Protein AF-A0A6B2LHM4-F1 (afdb_monomer_lite)

pLDDT: mean 76.82, std 13.49, range [44.97, 95.69]

Organism: NCBI:txid1963864

Secondary structure (DSSP, 8-state):
--HHHHHHHHHHHHHHHHHHHHHHHHTS-HHHHHHHHHHHHHHHHHHHHHHHHHHHHHHTSTTHHHHHHHHHHHHHHHHHHHHHHHHHS--TTHHHHHHHHHHHHHHHHHHHHHHHHHHHHHHHHHHHHHHHHHHHHHHHHHHHHHHHHHHHHHHHHHHHHHTTTTTSHHHHHHHHHHHHHHHHHHHHHHHHHHHHHHHHHHHHHHHHHHHHHHHT--

Foldseek 3Di:
DDVLVVLVVVLVVLLVVLVVLLVVLVPDDPVVVVVSLVVSVVSLVVSVVSLVVSLVVLVPDPNNPVSVVVSVVSVVSSVVSVVSSCVVVPDPPPVVVVVVVVVVVVVVVVVVVVVVVVVVVVVVVVVVVVVVVVVVVVVVVVVVVVVVVVVVVVVVVVVVVVVVVVVVVVVVVVVVVVVVVVVVVVVVVVVVVVVVVVVVVVVCVVVVVVVVVVVVVD

Sequence (218 aa):
MTSFDSYAKTLDSQINVVRKKFDSALYMNEELKMKQKDILERELEKVRTTFANMDKFARSQPDASVLIMKLQRYRHEIDQIEKDVSRIFPLENVNQTMQQTFETKKADQRTRLLEGHERIVETGNTLNQTHAVALETERIGETTLAELENQRRMIEGGITDIDKVDDEVDSIRSTLTSMGTRLFTDRGILIGIIVVLSLAIAFVIGWRWIRPLIEKKA

Radius of gyration: 54.2 Å; chains: 1; bounding box: 121×44×143 Å

Structure (mmCIF, N/CA/C/O backbone):
data_AF-A0A6B2LHM4-F1
#
_entry.id   AF-A0A6B2LHM4-F1
#
loop_
_atom_site.group_PDB
_atom_site.id
_atom_site.type_symbol
_atom_site.label_atom_id
_atom_site.label_alt_id
_atom_site.label_comp_id
_atom_site.label_asym_id
_atom_site.label_entity_id
_atom_site.label_seq_id
_atom_site.pdbx_PDB_ins_code
_atom_site.Cartn_x
_atom_site.Cartn_y
_atom_site.Cartn_z
_atom_site.occupancy
_atom_site.B_iso_or_equiv
_atom_site.auth_seq_id
_atom_site.auth_comp_id
_atom_site.auth_asym_id
_atom_site.auth_atom_id
_atom_site.pdbx_PDB_model_num
ATOM 1 N N . MET A 1 1 ? 11.594 5.576 22.599 1.00 48.31 1 MET A N 1
ATOM 2 C CA . MET A 1 1 ? 10.406 4.812 23.038 1.00 48.31 1 MET A CA 1
ATOM 3 C C . MET A 1 1 ? 9.214 5.514 22.419 1.00 48.31 1 MET A C 1
ATOM 5 O O . MET A 1 1 ? 9.045 6.696 22.687 1.00 48.31 1 MET A O 1
ATOM 9 N N . THR A 1 2 ? 8.537 4.885 21.459 1.00 66.06 2 THR A N 1
ATOM 10 C CA . THR A 1 2 ? 7.518 5.572 20.647 1.00 66.06 2 THR A CA 1
ATOM 11 C C . THR A 1 2 ? 6.296 5.893 21.509 1.00 66.06 2 THR A C 1
ATOM 13 O O . THR A 1 2 ? 6.022 5.176 22.473 1.00 66.06 2 THR A O 1
ATOM 16 N N . SER A 1 3 ? 5.550 6.959 21.202 1.00 73.06 3 SER A N 1
ATOM 17 C CA . SER A 1 3 ? 4.329 7.305 21.952 1.00 73.06 3 SER A CA 1
ATOM 18 C C . SER A 1 3 ? 3.342 6.130 22.010 1.00 73.06 3 SER A C 1
ATOM 20 O O . SER A 1 3 ? 2.670 5.943 23.020 1.00 73.06 3 SER A O 1
ATOM 22 N N . PHE A 1 4 ? 3.335 5.273 20.981 1.00 77.00 4 PHE A N 1
ATOM 23 C CA . PHE A 1 4 ? 2.559 4.033 20.933 1.00 77.00 4 PHE A CA 1
ATOM 24 C C . PHE A 1 4 ? 2.934 3.033 22.037 1.00 77.00 4 PHE A C 1
ATOM 26 O O . PHE A 1 4 ? 2.046 2.509 22.702 1.00 77.00 4 PHE A O 1
ATOM 33 N N . ASP A 1 5 ? 4.227 2.805 22.291 1.00 79.94 5 ASP A N 1
ATOM 34 C CA . ASP A 1 5 ? 4.676 1.881 23.346 1.00 79.94 5 ASP A CA 1
ATOM 35 C C . ASP A 1 5 ? 4.272 2.371 24.743 1.00 79.94 5 ASP A C 1
ATOM 37 O O . ASP A 1 5 ? 4.011 1.571 25.642 1.00 79.94 5 ASP A O 1
ATOM 41 N N . SER A 1 6 ? 4.212 3.694 24.933 1.00 82.19 6 SER A N 1
ATOM 42 C CA . SER A 1 6 ? 3.716 4.287 26.176 1.00 82.19 6 SER A CA 1
ATOM 43 C C . SER A 1 6 ? 2.221 4.026 26.351 1.00 82.19 6 SER A C 1
ATOM 45 O O . SER A 1 6 ? 1.813 3.587 27.424 1.00 82.19 6 SER A O 1
ATOM 47 N N . TYR A 1 7 ? 1.413 4.245 25.305 1.00 82.19 7 TYR A N 1
ATOM 48 C CA . TYR A 1 7 ? -0.023 3.954 25.345 1.00 82.19 7 TYR A CA 1
ATOM 49 C C . TYR A 1 7 ? -0.300 2.465 25.564 1.00 82.19 7 TYR A C 1
ATOM 51 O O . TYR A 1 7 ? -1.140 2.133 26.395 1.00 82.19 7 TYR A O 1
ATOM 59 N N . ALA A 1 8 ? 0.449 1.578 24.903 1.00 82.75 8 ALA A N 1
ATOM 60 C CA . ALA A 1 8 ? 0.321 0.133 25.076 1.00 82.75 8 ALA A CA 1
ATOM 61 C C . ALA A 1 8 ? 0.602 -0.292 26.527 1.00 82.75 8 ALA A C 1
ATOM 63 O O . ALA A 1 8 ? -0.209 -0.986 27.131 1.00 82.75 8 ALA A O 1
ATOM 64 N N . LYS A 1 9 ? 1.688 0.210 27.136 1.00 85.56 9 LYS A N 1
ATOM 65 C CA . LYS A 1 9 ? 2.003 -0.059 28.551 1.00 85.56 9 LYS A CA 1
ATOM 66 C C . LYS A 1 9 ? 0.929 0.462 29.506 1.00 85.56 9 LYS A C 1
ATOM 68 O O . LYS A 1 9 ? 0.599 -0.208 30.484 1.00 85.56 9 LYS A O 1
ATOM 73 N N . THR A 1 10 ? 0.396 1.659 29.254 1.00 85.56 10 THR A N 1
ATOM 74 C CA . THR A 1 10 ? -0.697 2.217 30.062 1.00 85.56 10 THR A CA 1
ATOM 75 C C . THR A 1 10 ? -1.952 1.358 29.947 1.00 85.56 10 THR A C 1
ATOM 77 O O . THR A 1 10 ? -2.566 1.048 30.966 1.00 85.56 10 THR A O 1
ATOM 80 N N . LEU A 1 11 ? -2.296 0.932 28.733 1.00 86.44 11 LEU A N 1
ATOM 81 C CA . LEU A 1 11 ? -3.469 0.116 28.452 1.00 86.44 11 LEU A CA 1
ATOM 82 C C . LEU A 1 11 ? -3.353 -1.280 29.083 1.00 86.44 11 LEU A C 1
ATOM 84 O O . LEU A 1 11 ? -4.280 -1.707 29.766 1.00 86.44 11 LEU A O 1
ATOM 88 N N . ASP A 1 12 ? -2.191 -1.931 28.982 1.00 86.38 12 ASP A N 1
ATOM 89 C CA . ASP A 1 12 ? -1.902 -3.196 29.673 1.00 86.38 12 ASP A CA 1
ATOM 90 C C . ASP A 1 12 ? -2.057 -3.060 31.196 1.00 86.38 12 ASP A C 1
ATOM 92 O O . ASP A 1 12 ? -2.649 -3.912 31.863 1.00 86.38 12 ASP A O 1
ATOM 96 N N . SER A 1 13 ? -1.532 -1.977 31.775 1.00 87.69 13 SER A N 1
ATOM 97 C CA . SER A 1 13 ? -1.647 -1.713 33.212 1.00 87.69 13 SER A CA 1
ATOM 98 C C . SER A 1 13 ? -3.109 -1.534 33.637 1.00 87.69 13 SER A C 1
ATOM 100 O O . SER A 1 13 ? -3.557 -2.163 34.598 1.00 87.69 13 SER A O 1
ATOM 102 N N . GLN A 1 14 ? -3.880 -0.738 32.892 1.00 86.19 14 GLN A N 1
ATOM 103 C CA . GLN A 1 14 ? -5.297 -0.501 33.173 1.00 86.19 14 GLN A CA 1
ATOM 104 C C . GLN A 1 14 ? -6.135 -1.779 33.024 1.00 86.19 14 GLN A C 1
ATOM 106 O O . GLN A 1 14 ? -6.929 -2.082 33.914 1.00 86.19 14 GLN A O 1
ATOM 111 N N . ILE A 1 15 ? -5.913 -2.575 31.972 1.00 86.25 15 ILE A N 1
ATOM 112 C CA . ILE A 1 15 ? -6.580 -3.874 31.774 1.00 86.25 15 ILE A CA 1
ATOM 113 C C . ILE A 1 15 ? -6.317 -4.804 32.963 1.00 86.25 15 ILE A C 1
ATOM 115 O O . ILE A 1 15 ? -7.244 -5.420 33.492 1.00 86.25 15 ILE A O 1
ATOM 119 N N . ASN A 1 16 ? -5.074 -4.870 33.443 1.00 87.31 16 ASN A N 1
ATOM 120 C CA . ASN A 1 16 ? -4.726 -5.686 34.605 1.00 87.31 16 ASN A CA 1
ATOM 121 C C . ASN A 1 16 ? -5.407 -5.201 35.894 1.00 87.31 16 ASN A C 1
ATOM 123 O O . ASN A 1 16 ? -5.814 -6.018 36.722 1.00 87.31 16 ASN A O 1
ATOM 127 N N . VAL A 1 17 ? -5.547 -3.885 36.078 1.00 86.56 17 VAL A N 1
ATOM 128 C CA . VAL A 1 17 ? -6.278 -3.307 37.216 1.00 86.56 17 VAL A CA 1
ATOM 129 C C . VAL A 1 17 ? -7.763 -3.659 37.145 1.00 86.56 17 VAL A C 1
ATOM 131 O O . VAL A 1 17 ? -8.324 -4.081 38.159 1.00 86.56 17 VAL A O 1
ATOM 134 N N . VAL A 1 18 ? -8.384 -3.539 35.967 1.00 84.62 18 VAL A N 1
ATOM 135 C CA . VAL A 1 18 ? -9.784 -3.930 35.746 1.00 84.62 18 VAL A CA 1
ATOM 136 C C . VAL A 1 18 ? -9.971 -5.413 36.048 1.00 84.62 18 VAL A C 1
ATOM 138 O O . VAL A 1 18 ? -10.849 -5.749 36.836 1.00 84.62 18 VAL A O 1
ATOM 141 N N . ARG A 1 19 ? -9.101 -6.289 35.527 1.00 84.00 19 ARG A N 1
ATOM 142 C CA . ARG A 1 19 ? -9.171 -7.739 35.767 1.00 84.00 19 ARG A CA 1
ATOM 143 C C . ARG A 1 19 ? -9.068 -8.079 37.257 1.00 84.00 19 ARG A C 1
ATOM 145 O O . ARG A 1 19 ? -9.943 -8.751 37.783 1.00 84.00 19 ARG A O 1
ATOM 152 N N . LYS A 1 20 ? -8.090 -7.521 37.980 1.00 85.00 20 LYS A N 1
ATOM 153 C CA . LYS A 1 20 ? -7.954 -7.741 39.436 1.00 85.00 20 LYS A CA 1
ATOM 154 C C . LYS A 1 20 ? -9.171 -7.260 40.230 1.00 85.00 20 LYS A C 1
ATOM 156 O O . LYS A 1 20 ? -9.597 -7.923 41.177 1.00 85.00 20 LYS A O 1
ATOM 161 N N . LYS A 1 21 ? -9.716 -6.090 39.881 1.00 82.19 21 LYS A N 1
ATOM 162 C CA . LYS A 1 21 ? -10.911 -5.531 40.534 1.00 82.19 21 LYS A CA 1
ATOM 163 C C . LYS A 1 21 ? -12.156 -6.355 40.219 1.00 82.19 21 LYS A C 1
ATOM 165 O O . LYS A 1 21 ? -12.979 -6.545 41.106 1.00 82.19 21 LYS A O 1
ATOM 170 N N . PHE A 1 22 ? -12.262 -6.864 38.998 1.00 81.31 22 PHE A N 1
ATOM 171 C CA . PHE A 1 22 ? -13.326 -7.758 38.564 1.00 81.31 22 PHE A CA 1
ATOM 172 C C . PHE A 1 22 ? -13.272 -9.093 39.314 1.00 81.31 22 PHE A C 1
ATOM 174 O O . PHE A 1 22 ? -14.267 -9.481 39.923 1.00 81.31 22 PHE A O 1
ATOM 181 N N . ASP A 1 23 ? -12.094 -9.719 39.392 1.00 81.62 23 ASP A N 1
ATOM 182 C CA . ASP A 1 23 ? -11.882 -10.959 40.148 1.00 81.62 23 ASP A CA 1
ATOM 183 C C . ASP A 1 23 ? -12.232 -10.778 41.628 1.00 81.62 23 ASP A C 1
ATOM 185 O O . ASP A 1 23 ? -12.874 -11.629 42.236 1.00 81.62 23 ASP A O 1
ATOM 189 N N . SER A 1 24 ? -11.868 -9.632 42.209 1.00 78.75 24 SER A N 1
ATOM 190 C CA . SER A 1 24 ? -12.213 -9.302 43.597 1.00 78.75 24 SER A CA 1
ATOM 191 C C . SER A 1 24 ? -13.723 -9.127 43.788 1.00 78.75 24 SER A C 1
ATOM 193 O O . SER A 1 24 ? -14.257 -9.496 44.831 1.00 78.75 24 SER A O 1
ATOM 195 N N . ALA A 1 25 ? -14.426 -8.591 42.786 1.00 75.12 25 ALA A N 1
ATOM 196 C CA . ALA A 1 25 ? -15.861 -8.334 42.846 1.00 75.12 25 ALA A CA 1
ATOM 197 C C . ALA A 1 25 ? -16.716 -9.613 42.795 1.00 75.12 25 ALA A C 1
ATOM 199 O O . ALA A 1 25 ? -17.836 -9.623 43.313 1.00 75.12 25 ALA A O 1
ATOM 200 N N . LEU A 1 26 ? -16.182 -10.705 42.231 1.00 73.62 26 LEU A N 1
ATOM 201 C CA . LEU A 1 26 ? -16.840 -12.018 42.201 1.00 73.62 26 LEU A CA 1
ATOM 202 C C . LEU A 1 26 ? -17.146 -12.556 43.608 1.00 73.62 26 LEU A C 1
ATOM 204 O O . LEU A 1 26 ? -18.181 -13.195 43.805 1.00 73.62 26 LEU A O 1
ATOM 208 N N . TYR A 1 27 ? -16.292 -12.248 44.589 1.00 73.44 27 TYR A N 1
ATOM 209 C CA . TYR A 1 27 ? -16.368 -12.772 45.959 1.00 73.44 27 TYR A CA 1
ATOM 210 C C . TYR A 1 27 ? -17.015 -11.804 46.968 1.00 73.44 27 TYR A C 1
ATOM 212 O O . TYR A 1 27 ? -17.022 -12.080 48.166 1.00 73.44 27 TYR A O 1
ATOM 220 N N . MET A 1 28 ? -17.548 -10.661 46.517 1.00 74.62 28 MET A N 1
ATOM 221 C CA . MET A 1 28 ? -18.116 -9.625 47.394 1.00 74.62 28 MET A CA 1
ATOM 222 C C . MET A 1 28 ? -19.622 -9.801 47.673 1.00 74.62 28 MET A C 1
ATOM 224 O O . MET A 1 28 ? -20.367 -10.359 46.864 1.00 74.62 28 MET A O 1
ATOM 228 N N . ASN A 1 29 ? -20.078 -9.254 48.808 1.00 73.25 29 ASN A N 1
ATOM 229 C CA . ASN A 1 29 ? -21.500 -9.123 49.160 1.00 73.25 29 ASN A CA 1
ATOM 230 C C . ASN A 1 29 ? -22.233 -8.151 48.214 1.00 73.25 29 ASN A C 1
ATOM 232 O O . ASN A 1 29 ? -21.612 -7.282 47.607 1.00 73.25 29 ASN A O 1
ATOM 236 N N . GLU A 1 30 ? -23.559 -8.262 48.123 1.00 70.25 30 GLU A N 1
ATOM 237 C CA . GLU A 1 30 ? -24.409 -7.552 47.148 1.00 70.25 30 GLU A CA 1
ATOM 238 C C . GLU A 1 30 ? -24.287 -6.013 47.208 1.00 70.25 30 GLU A C 1
ATOM 240 O O . GLU A 1 30 ? -24.179 -5.351 46.177 1.00 70.25 30 GLU A O 1
ATOM 245 N N . GLU A 1 31 ? -24.158 -5.434 48.405 1.00 72.81 31 GLU A N 1
ATOM 246 C CA . GLU A 1 31 ? -23.951 -3.987 48.578 1.00 72.81 31 GLU A CA 1
ATOM 247 C C . GLU A 1 31 ? -22.553 -3.521 48.115 1.00 72.81 31 GLU A C 1
ATOM 249 O O . GLU A 1 31 ? -22.389 -2.458 47.510 1.00 72.81 31 GLU A O 1
ATOM 254 N N . LEU A 1 32 ? -21.523 -4.335 48.367 1.00 73.69 32 LEU A N 1
ATOM 255 C CA . LEU A 1 32 ? -20.152 -4.056 47.930 1.00 73.69 32 LEU A CA 1
ATOM 256 C C . LEU A 1 32 ? -19.998 -4.267 46.421 1.00 73.69 32 LEU A C 1
ATOM 258 O O . LEU A 1 32 ? -19.263 -3.522 45.778 1.00 73.69 32 LEU A O 1
ATOM 262 N N . LYS A 1 33 ? -20.745 -5.216 45.845 1.00 72.56 33 LYS A N 1
ATOM 263 C CA . LYS A 1 33 ? -20.826 -5.452 44.399 1.00 72.56 33 LYS A CA 1
ATOM 264 C C . LYS A 1 33 ? -21.312 -4.218 43.646 1.00 72.56 33 LYS A C 1
ATOM 266 O O . LYS A 1 33 ? -20.701 -3.865 42.645 1.00 72.56 33 LYS A O 1
ATOM 271 N N . MET A 1 34 ? -22.329 -3.516 44.146 1.00 70.44 34 MET A N 1
ATOM 272 C CA . MET A 1 34 ? -22.829 -2.290 43.506 1.00 70.44 34 MET A CA 1
ATOM 273 C C . MET A 1 34 ? -21.800 -1.152 43.536 1.00 70.44 34 MET A C 1
ATOM 275 O O . MET A 1 34 ? -21.540 -0.530 42.512 1.00 70.44 34 MET A O 1
ATOM 279 N N . LYS A 1 35 ? -21.119 -0.932 44.668 1.00 78.12 35 LYS A N 1
ATOM 280 C CA . LYS A 1 35 ? -20.016 0.050 44.743 1.00 78.12 35 LYS A CA 1
ATOM 281 C C . LYS A 1 35 ? -18.843 -0.341 43.835 1.00 78.12 35 LYS A C 1
ATOM 283 O O . LYS A 1 35 ? -18.191 0.516 43.243 1.00 78.12 35 LYS A O 1
ATOM 288 N N . GLN A 1 36 ? -18.570 -1.638 43.717 1.00 79.50 36 GLN A N 1
ATOM 289 C CA . GLN A 1 36 ? -17.489 -2.159 42.887 1.00 79.50 36 GLN A CA 1
ATOM 290 C C . GLN A 1 36 ? -17.813 -2.093 41.388 1.00 79.50 36 GLN A C 1
ATOM 292 O O . GLN A 1 36 ? -16.892 -1.892 40.594 1.00 79.50 36 GLN A O 1
ATOM 297 N N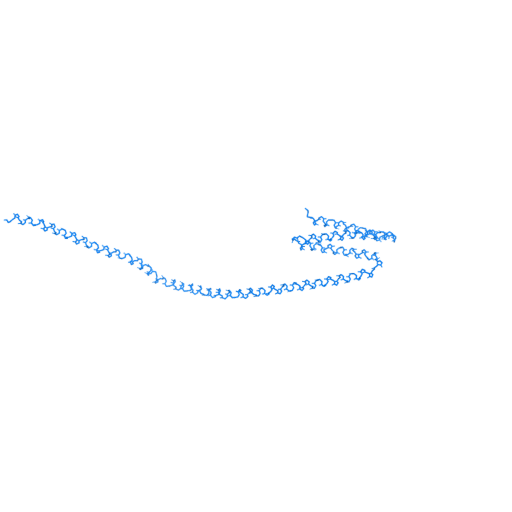 . LYS A 1 37 ? -19.095 -2.188 41.017 1.00 78.81 37 LYS A N 1
ATOM 298 C CA . LYS A 1 37 ? -19.606 -1.958 39.661 1.00 78.81 37 LYS A CA 1
ATOM 299 C C . LYS A 1 37 ? -19.279 -0.547 39.180 1.00 78.81 37 LYS A C 1
ATOM 301 O O . LYS A 1 37 ? -18.598 -0.414 38.171 1.00 78.81 37 LYS A O 1
ATOM 306 N N . ASP A 1 38 ? -19.641 0.483 39.946 1.00 80.38 38 ASP A N 1
ATOM 307 C CA . ASP A 1 38 ? -19.360 1.884 39.586 1.00 80.38 38 ASP A CA 1
ATOM 308 C C . ASP A 1 38 ? -17.858 2.140 39.390 1.00 80.38 38 ASP A C 1
ATOM 310 O O . ASP A 1 38 ? -17.431 2.897 38.515 1.00 80.38 38 ASP A O 1
ATOM 314 N N . ILE A 1 39 ? -17.023 1.497 40.210 1.00 84.00 39 ILE A N 1
ATOM 315 C CA . ILE A 1 39 ? -15.564 1.582 40.089 1.00 84.00 39 ILE A CA 1
ATOM 316 C C . ILE A 1 39 ? -15.086 0.876 38.814 1.00 84.00 39 ILE A C 1
ATOM 318 O O . ILE A 1 39 ? -14.222 1.408 38.120 1.00 84.00 39 ILE A O 1
ATOM 322 N N . LEU A 1 40 ? -15.620 -0.308 38.508 1.00 83.12 40 LEU A N 1
ATOM 323 C CA . LEU A 1 40 ? -15.278 -1.070 37.305 1.00 83.12 40 LEU A CA 1
ATOM 324 C C . LEU A 1 40 ? -15.685 -0.328 36.031 1.00 83.12 40 LEU A C 1
ATOM 326 O O . LEU A 1 40 ? -14.878 -0.246 35.111 1.00 83.12 40 LEU A O 1
ATOM 330 N N . GLU A 1 41 ? -16.870 0.278 35.999 1.00 82.38 41 GLU A N 1
ATOM 331 C CA . GLU A 1 41 ? -17.340 1.087 34.869 1.00 82.38 41 GLU A CA 1
ATOM 332 C C . GLU A 1 41 ? -16.435 2.304 34.629 1.00 82.38 41 GLU A C 1
ATOM 334 O O . GLU A 1 41 ? -16.035 2.573 33.496 1.00 82.38 41 GLU A O 1
ATOM 339 N N . ARG A 1 42 ? -16.015 3.000 35.695 1.00 84.19 42 ARG A N 1
ATOM 340 C CA . ARG A 1 42 ? -15.063 4.119 35.577 1.00 84.19 42 ARG A CA 1
ATOM 341 C C . ARG A 1 42 ? -13.693 3.684 35.063 1.00 84.19 42 ARG A C 1
ATOM 343 O O . ARG A 1 42 ? -13.065 4.426 34.312 1.00 84.19 42 ARG A O 1
ATOM 350 N N . GLU A 1 43 ? -13.193 2.527 35.490 1.00 81.50 43 GLU A N 1
ATOM 351 C CA . GLU A 1 43 ? -11.912 2.005 35.001 1.00 81.50 43 GLU A CA 1
ATOM 352 C C . GLU A 1 43 ? -12.017 1.500 33.552 1.00 81.50 43 GLU A C 1
ATOM 354 O O . GLU A 1 43 ? -11.099 1.735 32.767 1.00 81.50 43 GLU A O 1
ATOM 359 N N . LEU A 1 44 ? -13.147 0.904 33.156 1.00 84.44 44 LEU A N 1
ATOM 360 C CA . LEU A 1 44 ? -13.423 0.540 31.763 1.00 84.44 44 LEU A CA 1
ATOM 361 C C . LEU A 1 44 ? -13.459 1.769 30.848 1.00 84.44 44 LEU A C 1
ATOM 363 O O . LEU A 1 44 ? -12.860 1.747 29.774 1.00 84.44 44 LEU A O 1
ATOM 367 N N . GLU A 1 45 ? -14.054 2.878 31.290 1.00 86.25 45 GLU A N 1
ATOM 368 C CA . GLU A 1 45 ? -14.057 4.121 30.509 1.00 86.25 45 GLU A CA 1
ATOM 369 C C . GLU A 1 45 ? -12.638 4.698 30.329 1.00 86.25 45 GLU A C 1
ATOM 371 O O . GLU A 1 45 ? -12.275 5.186 29.254 1.00 86.25 45 GLU A O 1
ATOM 376 N N . LYS A 1 46 ? -11.765 4.576 31.339 1.00 86.56 46 LYS A N 1
ATOM 377 C CA . LYS A 1 46 ? -10.340 4.948 31.207 1.00 86.56 46 LYS A CA 1
ATOM 378 C C . LYS A 1 46 ? -9.603 4.071 30.191 1.00 86.56 46 LYS A C 1
ATOM 380 O O . LYS A 1 46 ? -8.801 4.586 29.408 1.00 86.56 46 LYS A O 1
ATOM 385 N N . VAL A 1 47 ? -9.883 2.767 30.179 1.00 86.69 47 VAL A N 1
ATOM 386 C CA . VAL A 1 47 ? -9.334 1.839 29.177 1.00 86.69 47 VAL A CA 1
ATOM 387 C C . VAL A 1 47 ? -9.815 2.233 27.779 1.00 86.69 47 VAL A C 1
ATOM 389 O O . VAL A 1 47 ? -9.009 2.345 26.856 1.00 86.69 47 VAL A O 1
ATOM 392 N N . ARG A 1 48 ? -11.111 2.525 27.629 1.00 84.69 48 ARG A N 1
ATOM 393 C CA . ARG A 1 48 ? -11.744 2.902 26.360 1.00 84.69 48 ARG A CA 1
ATOM 394 C C . ARG A 1 48 ? -11.189 4.201 25.786 1.00 84.69 48 ARG A C 1
ATOM 396 O O . ARG A 1 48 ? -10.841 4.259 24.607 1.00 84.69 48 ARG A O 1
ATOM 403 N N . THR A 1 49 ? -11.056 5.228 26.618 1.00 86.62 49 THR A N 1
ATOM 404 C CA . THR A 1 49 ? -10.470 6.518 26.220 1.00 86.62 49 THR A CA 1
ATOM 405 C C . THR A 1 49 ? -9.001 6.371 25.820 1.00 86.62 49 THR A C 1
ATOM 407 O O . THR A 1 49 ? -8.578 6.922 24.802 1.00 86.62 49 THR A O 1
ATOM 410 N N . THR A 1 50 ? -8.223 5.572 26.555 1.00 86.81 50 THR A N 1
ATOM 411 C CA . THR A 1 50 ? -6.820 5.280 26.216 1.00 86.81 50 THR A CA 1
ATOM 412 C C . THR A 1 50 ? -6.713 4.503 24.900 1.00 86.81 50 THR A C 1
ATOM 414 O O . THR A 1 50 ? -5.902 4.861 24.045 1.00 86.81 50 THR A O 1
ATOM 417 N N . PHE A 1 51 ? -7.573 3.503 24.687 1.00 87.44 51 PHE A N 1
ATOM 418 C CA . PHE A 1 51 ? -7.650 2.747 23.436 1.00 87.44 51 PHE A CA 1
ATOM 419 C C . PHE A 1 51 ? -8.004 3.645 22.245 1.00 87.44 51 PHE A C 1
ATOM 421 O O . PHE A 1 51 ? -7.340 3.582 21.214 1.00 87.44 51 PHE A O 1
ATOM 428 N N . ALA A 1 52 ? -8.996 4.528 22.391 1.00 86.56 52 ALA A N 1
ATOM 429 C CA . ALA A 1 52 ? -9.397 5.463 21.340 1.00 86.56 52 ALA A CA 1
ATOM 430 C C . ALA A 1 52 ? -8.259 6.424 20.952 1.00 86.56 52 ALA A C 1
ATOM 432 O O . ALA A 1 52 ? -8.021 6.671 19.768 1.00 86.56 52 ALA A O 1
ATOM 433 N N . ASN A 1 53 ? -7.510 6.922 21.940 1.00 85.94 53 ASN A N 1
ATOM 434 C CA . ASN A 1 53 ? -6.322 7.740 21.694 1.00 85.94 53 ASN A CA 1
ATOM 435 C C . ASN A 1 53 ? -5.222 6.947 20.968 1.00 85.94 53 ASN A C 1
ATOM 437 O O . ASN A 1 53 ? -4.573 7.481 20.066 1.00 85.94 53 ASN A O 1
ATOM 441 N N . MET A 1 54 ? -5.046 5.669 21.314 1.00 83.62 54 MET A N 1
ATOM 442 C CA . MET A 1 54 ? -4.079 4.779 20.668 1.00 83.62 54 MET A CA 1
ATOM 443 C C . MET A 1 54 ? -4.475 4.428 19.224 1.00 83.62 54 MET A C 1
ATOM 445 O O . MET A 1 54 ? -3.606 4.420 18.354 1.00 83.62 54 MET A O 1
ATOM 449 N N . ASP A 1 55 ? -5.765 4.214 18.940 1.00 83.69 55 ASP A N 1
ATOM 450 C CA . ASP A 1 55 ? -6.288 3.994 17.579 1.00 83.69 55 ASP A CA 1
ATOM 451 C C . ASP A 1 55 ? -6.084 5.229 16.694 1.00 83.69 55 ASP A C 1
ATOM 453 O O . ASP A 1 55 ? -5.569 5.128 15.578 1.00 83.69 55 ASP A O 1
ATOM 457 N N . LYS A 1 56 ? -6.376 6.421 17.231 1.00 85.88 56 LYS A N 1
ATOM 458 C CA . LYS A 1 56 ? -6.131 7.691 16.535 1.00 85.88 56 LYS A CA 1
ATOM 459 C C . LYS A 1 56 ? -4.647 7.899 16.227 1.00 85.88 56 LYS A C 1
ATOM 461 O O . LYS A 1 56 ? -4.317 8.361 15.136 1.00 85.88 56 LYS A O 1
ATOM 466 N N . PHE A 1 57 ? -3.759 7.555 17.163 1.00 83.00 57 PHE A N 1
ATOM 467 C CA . PHE A 1 57 ? -2.315 7.621 16.941 1.00 83.00 57 PHE A CA 1
ATOM 468 C C . PHE A 1 57 ? -1.856 6.601 15.891 1.00 83.00 57 PHE A C 1
ATOM 470 O O . PHE A 1 57 ? -1.101 6.953 14.996 1.00 83.00 57 PHE A O 1
ATOM 477 N N . ALA A 1 58 ? -2.326 5.354 15.946 1.00 83.69 58 ALA A N 1
ATOM 478 C CA . ALA A 1 58 ? -1.926 4.324 14.987 1.00 83.69 58 ALA A CA 1
ATOM 479 C C . ALA A 1 58 ? -2.307 4.677 13.543 1.00 83.69 58 ALA A C 1
ATOM 481 O O . ALA A 1 58 ? -1.521 4.442 12.630 1.00 83.69 58 ALA A O 1
ATOM 482 N N . ARG A 1 59 ? -3.480 5.288 13.337 1.00 82.12 59 ARG A N 1
ATOM 483 C CA . ARG A 1 59 ? -3.938 5.746 12.016 1.00 82.12 59 ARG A CA 1
ATOM 484 C C . ARG A 1 59 ? -3.145 6.929 11.461 1.00 82.12 59 ARG A C 1
ATOM 486 O O . ARG A 1 59 ? -3.179 7.144 10.256 1.00 82.12 59 ARG A O 1
ATOM 493 N N . SER A 1 60 ? -2.462 7.700 12.310 1.00 81.94 60 SER A N 1
ATOM 494 C CA . SER A 1 60 ? -1.642 8.839 11.878 1.00 81.94 60 SER A CA 1
ATOM 495 C C . SER A 1 60 ? -0.190 8.469 11.571 1.00 81.94 60 SER A C 1
ATOM 497 O O . SER A 1 60 ? 0.575 9.332 11.142 1.00 81.94 60 SER A O 1
ATOM 499 N N . GLN A 1 61 ? 0.208 7.213 11.798 1.00 82.50 61 GLN A N 1
ATOM 500 C CA . GLN A 1 61 ? 1.553 6.730 11.499 1.00 82.50 61 GLN A CA 1
ATOM 501 C C . GLN A 1 61 ? 1.629 6.103 10.096 1.00 82.50 61 GLN A C 1
ATOM 503 O O . GLN A 1 61 ? 0.667 5.471 9.660 1.00 82.50 61 GLN A O 1
ATOM 508 N N . PRO A 1 62 ? 2.782 6.201 9.409 1.00 71.88 62 PRO A N 1
ATOM 509 C CA . PRO A 1 62 ? 2.996 5.545 8.116 1.00 71.88 62 PRO A CA 1
ATOM 510 C C . PRO A 1 62 ? 2.906 4.007 8.201 1.00 71.88 62 PRO A C 1
ATOM 512 O O . PRO A 1 62 ? 2.413 3.375 7.273 1.00 71.88 62 PRO A O 1
ATOM 515 N N . ASP A 1 63 ? 3.263 3.407 9.345 1.00 77.06 63 ASP A N 1
ATOM 516 C CA . ASP A 1 63 ? 3.153 1.960 9.614 1.00 77.06 63 ASP A CA 1
ATOM 517 C C . ASP A 1 63 ? 1.788 1.547 10.209 1.00 77.06 63 ASP A C 1
ATOM 519 O O . ASP A 1 63 ? 1.693 0.657 11.066 1.00 77.06 63 ASP A O 1
ATOM 523 N N . ALA A 1 64 ? 0.703 2.201 9.779 1.00 76.75 64 ALA A N 1
ATOM 524 C CA . ALA A 1 64 ? -0.634 2.011 10.342 1.00 76.75 64 ALA A CA 1
ATOM 525 C C . ALA A 1 64 ? -1.080 0.539 10.347 1.00 76.75 64 ALA A C 1
ATOM 527 O O . ALA A 1 64 ? -1.629 0.070 11.340 1.00 76.75 64 ALA A O 1
ATOM 528 N N . SER A 1 65 ? -0.800 -0.227 9.289 1.00 78.19 65 SER A N 1
ATOM 529 C CA . SER A 1 65 ? -1.254 -1.620 9.155 1.00 78.19 65 SER A CA 1
ATOM 530 C C . SER A 1 65 ? -0.756 -2.537 10.281 1.00 78.19 65 SER A C 1
ATOM 532 O O . SER A 1 65 ? -1.525 -3.332 10.825 1.00 78.19 65 SER A O 1
ATOM 534 N N . VAL A 1 66 ? 0.512 -2.404 10.687 1.00 80.75 66 VAL A N 1
ATOM 535 C CA . VAL A 1 66 ? 1.105 -3.234 11.753 1.00 80.75 66 VAL A CA 1
ATOM 536 C C . VAL A 1 66 ? 0.556 -2.832 13.124 1.00 80.75 66 VAL A C 1
ATOM 538 O O . VAL A 1 66 ? 0.276 -3.689 13.967 1.00 80.75 66 VAL A O 1
ATOM 541 N N . LEU A 1 67 ? 0.364 -1.530 13.352 1.00 80.31 67 LEU A N 1
ATOM 542 C CA . LEU A 1 67 ? -0.188 -1.001 14.601 1.00 80.31 67 LEU A CA 1
ATOM 543 C C . LEU A 1 67 ? -1.680 -1.328 14.752 1.00 80.31 67 LEU A C 1
ATOM 545 O O . LEU A 1 67 ? -2.114 -1.719 15.835 1.00 80.31 67 LEU A O 1
ATOM 549 N N . ILE A 1 68 ? -2.449 -1.258 13.663 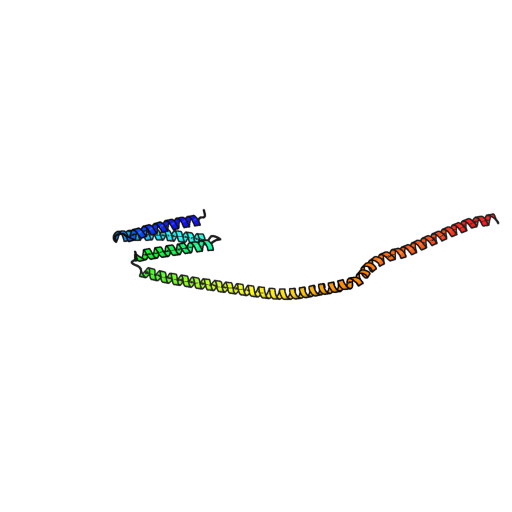1.00 82.81 68 ILE A N 1
ATOM 550 C CA . ILE A 1 68 ? -3.868 -1.633 13.613 1.00 82.81 68 ILE A CA 1
ATOM 551 C C . ILE A 1 68 ? -4.045 -3.123 13.926 1.00 82.81 68 ILE A C 1
ATOM 553 O O . ILE A 1 68 ? -4.939 -3.485 14.690 1.00 82.81 68 ILE A O 1
ATOM 557 N N . MET A 1 69 ? -3.171 -3.998 13.419 1.00 81.62 69 MET A N 1
ATOM 558 C CA . MET A 1 69 ? -3.221 -5.427 13.752 1.00 81.62 69 MET A CA 1
ATOM 559 C C . MET A 1 69 ? -3.003 -5.676 15.255 1.00 81.62 69 MET A C 1
ATOM 561 O O . MET A 1 69 ? -3.711 -6.478 15.864 1.00 81.62 69 MET A O 1
ATOM 565 N N . LYS A 1 70 ? -2.078 -4.946 15.895 1.00 80.69 70 LYS A N 1
ATOM 566 C CA . LYS A 1 70 ? -1.896 -5.005 17.358 1.00 80.69 70 LYS A CA 1
ATOM 567 C C . LYS A 1 70 ? -3.118 -4.464 18.110 1.00 80.69 70 LYS A C 1
ATOM 569 O O . LYS A 1 70 ? -3.533 -5.058 19.104 1.00 80.69 70 LYS A O 1
ATOM 574 N N . LEU A 1 71 ? -3.730 -3.386 17.620 1.00 84.69 71 LEU A N 1
ATOM 575 C CA . LEU A 1 71 ? -4.955 -2.810 18.185 1.00 84.69 71 LEU A CA 1
ATOM 576 C C . LEU A 1 71 ? -6.152 -3.762 18.119 1.00 84.69 71 LEU A C 1
ATOM 578 O O . LEU A 1 71 ? -6.967 -3.763 19.038 1.00 84.69 71 LEU A O 1
ATOM 582 N N . GLN A 1 72 ? -6.251 -4.610 17.092 1.00 83.69 72 GLN A N 1
ATOM 583 C CA . GLN A 1 72 ? -7.320 -5.611 17.014 1.00 83.69 72 GLN A CA 1
ATOM 584 C C . GLN A 1 72 ? -7.278 -6.609 18.176 1.00 83.69 72 GLN A C 1
ATOM 586 O O . GLN A 1 72 ? -8.331 -6.969 18.705 1.00 83.69 72 GLN A O 1
ATOM 591 N N . ARG A 1 73 ? -6.081 -7.016 18.618 1.00 85.81 73 ARG A N 1
ATOM 592 C CA . ARG A 1 73 ? -5.927 -7.890 19.790 1.00 85.81 73 ARG A CA 1
ATOM 593 C C . ARG A 1 73 ? -6.441 -7.210 21.058 1.00 85.81 73 ARG A C 1
ATOM 595 O O . ARG A 1 73 ? -7.232 -7.805 21.784 1.00 85.81 73 ARG A O 1
ATOM 602 N N . TYR A 1 74 ? -6.039 -5.959 21.282 1.00 83.81 74 TYR A N 1
ATOM 603 C CA . TYR A 1 74 ? -6.491 -5.170 22.428 1.00 83.81 74 TYR A CA 1
ATOM 604 C C . TYR A 1 74 ? -7.997 -4.925 22.412 1.00 83.81 74 TYR A C 1
ATOM 606 O O . TYR A 1 74 ? -8.653 -5.081 23.436 1.00 83.81 74 TYR A O 1
ATOM 614 N N . ARG A 1 75 ? -8.564 -4.624 21.241 1.00 85.94 75 ARG A N 1
ATOM 615 C CA . ARG A 1 75 ? -10.010 -4.480 21.062 1.00 85.94 75 ARG A CA 1
ATOM 616 C C . ARG A 1 75 ? -10.757 -5.741 21.480 1.00 85.94 75 ARG A C 1
ATOM 618 O O . ARG A 1 75 ? -11.740 -5.652 22.202 1.00 85.94 75 ARG A O 1
ATOM 625 N N . HIS A 1 76 ? -10.279 -6.908 21.047 1.00 86.88 76 HIS A N 1
ATOM 626 C CA . HIS A 1 76 ? -10.896 -8.172 21.429 1.00 86.88 76 HIS A CA 1
ATOM 627 C C . HIS A 1 76 ? -10.826 -8.406 22.942 1.00 86.88 76 HIS A C 1
ATOM 629 O O . HIS A 1 76 ? -11.811 -8.826 23.536 1.00 86.88 76 HIS A O 1
ATOM 635 N N . GLU A 1 77 ? -9.687 -8.119 23.575 1.00 84.12 77 GLU A N 1
ATOM 636 C CA . GLU A 1 77 ? -9.529 -8.286 25.022 1.00 84.12 77 GLU A CA 1
ATOM 637 C C . GLU A 1 77 ? -10.449 -7.351 25.824 1.00 84.12 77 GLU A C 1
ATOM 639 O O . GLU A 1 77 ? -11.089 -7.800 26.774 1.00 84.12 77 GLU A O 1
ATOM 644 N N . ILE A 1 78 ? -10.585 -6.089 25.404 1.00 85.44 78 ILE A N 1
ATOM 645 C CA . ILE A 1 78 ? -11.507 -5.119 26.016 1.00 85.44 78 ILE A CA 1
ATOM 646 C C . ILE A 1 78 ? -12.963 -5.585 25.864 1.00 85.44 78 ILE A C 1
ATOM 648 O O . ILE A 1 78 ? -13.682 -5.638 26.859 1.00 85.44 78 ILE A O 1
ATOM 652 N N . ASP A 1 79 ? -13.376 -6.010 24.663 1.00 85.62 79 ASP A N 1
ATOM 653 C CA . ASP A 1 79 ? -14.737 -6.507 24.399 1.00 85.62 79 ASP A CA 1
ATOM 654 C C . ASP A 1 79 ? -15.094 -7.736 25.260 1.00 85.62 79 ASP A C 1
ATOM 656 O O . ASP A 1 79 ? -16.250 -7.915 25.650 1.00 85.62 79 ASP A O 1
ATOM 660 N N . GLN A 1 80 ? -14.128 -8.621 25.532 1.00 85.50 80 GLN A N 1
ATOM 661 C CA . GLN A 1 80 ? -14.352 -9.787 26.395 1.00 85.50 80 GLN A CA 1
ATOM 662 C C . GLN A 1 80 ? -14.538 -9.366 27.854 1.00 85.50 80 GLN A C 1
ATOM 664 O O . GLN A 1 80 ? -15.492 -9.799 28.496 1.00 85.50 80 GLN A O 1
ATOM 669 N N . ILE A 1 81 ? -13.686 -8.467 28.354 1.00 82.56 81 ILE A N 1
ATOM 670 C CA . ILE A 1 81 ? -13.784 -7.956 29.727 1.00 82.56 81 ILE A CA 1
ATOM 671 C C . ILE A 1 81 ? -15.099 -7.193 29.928 1.00 82.56 81 ILE A C 1
ATOM 673 O O . ILE A 1 81 ? -15.767 -7.398 30.937 1.00 82.56 81 ILE A O 1
ATOM 677 N N . GLU A 1 82 ? -15.520 -6.365 28.968 1.00 83.19 82 GLU A N 1
ATOM 678 C CA . GLU A 1 82 ? -16.813 -5.668 29.026 1.00 83.19 82 GLU A CA 1
ATOM 679 C C . GLU A 1 82 ? -17.992 -6.651 29.097 1.00 83.19 82 GLU A C 1
ATOM 681 O O . GLU A 1 82 ? -18.913 -6.464 29.896 1.00 83.19 82 GLU A O 1
ATOM 686 N N . LYS A 1 83 ? -17.963 -7.735 28.308 1.00 83.12 83 LYS A N 1
ATOM 687 C CA . LYS A 1 83 ? -18.994 -8.785 28.366 1.00 83.12 83 LYS A CA 1
ATOM 688 C C . LYS A 1 83 ? -19.010 -9.505 29.705 1.00 83.12 83 LYS A C 1
ATOM 690 O O . LYS A 1 83 ? -20.091 -9.762 30.232 1.00 83.12 83 LYS A O 1
ATOM 695 N N . ASP A 1 84 ? -17.845 -9.840 30.243 1.00 80.94 84 ASP A N 1
ATOM 696 C CA . ASP A 1 84 ? -17.737 -10.543 31.517 1.00 80.94 84 ASP A CA 1
ATOM 697 C C . ASP A 1 84 ? -18.207 -9.654 32.680 1.00 80.94 84 ASP A C 1
ATOM 699 O O . ASP A 1 84 ? -18.999 -10.102 33.511 1.00 80.94 84 ASP A O 1
ATOM 703 N N . VAL A 1 85 ? -17.858 -8.362 32.671 1.00 79.00 85 VAL A N 1
ATOM 704 C CA . VAL A 1 85 ? -18.395 -7.352 33.602 1.00 79.00 85 VAL A CA 1
ATOM 705 C C . VAL A 1 85 ? -19.917 -7.240 33.466 1.00 79.00 85 VAL A C 1
ATOM 707 O O . VAL A 1 85 ? -20.627 -7.351 34.464 1.00 79.00 85 VAL A O 1
ATOM 710 N N . SER A 1 86 ? -20.449 -7.114 32.248 1.00 76.56 86 SER A N 1
ATOM 711 C CA . SER A 1 86 ? -21.895 -6.983 32.017 1.00 76.56 86 SER A CA 1
ATOM 712 C C . SER A 1 86 ? -22.707 -8.228 32.398 1.00 76.56 86 SER A C 1
ATOM 714 O O . SER A 1 86 ? -23.900 -8.103 32.675 1.00 76.56 86 SER A O 1
ATOM 716 N N . ARG A 1 87 ? -22.108 -9.426 32.395 1.00 76.12 87 ARG A N 1
ATOM 717 C CA . ARG A 1 87 ? -22.773 -10.674 32.816 1.00 76.12 87 ARG A CA 1
ATOM 718 C C . ARG A 1 87 ? -22.989 -10.742 34.324 1.00 76.12 87 ARG A C 1
ATOM 720 O O . ARG A 1 87 ? -24.007 -11.265 34.764 1.00 76.12 87 ARG A O 1
ATOM 727 N N . ILE A 1 88 ? -22.031 -10.242 35.101 1.00 70.88 88 ILE A N 1
ATOM 728 C CA . ILE A 1 88 ? -22.076 -10.262 36.573 1.00 70.88 88 ILE A CA 1
ATOM 729 C C . ILE A 1 88 ? -22.782 -9.029 37.127 1.00 70.88 88 ILE A C 1
ATOM 731 O O . ILE A 1 88 ? -23.428 -9.104 38.169 1.00 70.88 88 ILE A O 1
ATOM 735 N N . PHE A 1 89 ? -22.700 -7.915 36.404 1.00 71.81 89 PHE A N 1
ATOM 736 C CA . PHE A 1 89 ? -23.386 -6.674 36.718 1.00 71.81 89 PHE A CA 1
ATOM 737 C C . PHE A 1 89 ? -24.414 -6.368 35.629 1.00 71.81 89 PHE A C 1
ATOM 739 O O . PHE A 1 89 ? -24.166 -5.495 34.791 1.00 71.81 89 PHE A O 1
ATOM 746 N N . PRO A 1 90 ? -25.569 -7.060 35.613 1.00 64.06 90 PRO A N 1
ATOM 747 C CA . PRO A 1 90 ? -26.631 -6.715 34.687 1.00 64.06 90 PRO A CA 1
ATOM 748 C C . PRO A 1 90 ? -26.976 -5.233 34.871 1.00 64.06 90 PRO A C 1
ATOM 750 O O . PRO A 1 90 ? -27.257 -4.745 35.969 1.00 64.06 90 PRO A O 1
ATOM 753 N N . LEU A 1 91 ? -26.842 -4.474 33.789 1.00 59.47 91 LEU A N 1
ATOM 754 C CA . LEU A 1 91 ? -27.320 -3.104 33.723 1.00 59.47 91 LEU A CA 1
ATOM 755 C C . LEU A 1 91 ? -28.844 -3.168 33.750 1.00 59.47 91 LEU A C 1
ATOM 757 O O . LEU A 1 91 ? -29.440 -3.860 32.936 1.00 59.47 91 LEU A O 1
ATOM 761 N N . GLU A 1 92 ? -29.483 -2.425 34.646 1.00 58.12 92 GLU A N 1
ATOM 762 C CA . GLU A 1 92 ? -30.949 -2.368 34.766 1.00 58.12 92 GLU A CA 1
ATOM 763 C C . GLU A 1 92 ? -31.633 -1.869 33.466 1.00 58.12 92 GLU A C 1
ATOM 765 O O . GLU A 1 92 ? -32.821 -2.077 33.249 1.00 58.12 92 GLU A O 1
ATOM 770 N N . ASN A 1 93 ? -30.845 -1.320 32.529 1.00 55.34 93 ASN A N 1
ATOM 771 C CA . ASN A 1 93 ? -31.255 -0.805 31.220 1.00 55.34 93 ASN A CA 1
ATOM 772 C C . ASN A 1 93 ? -30.875 -1.706 30.021 1.00 55.34 93 ASN A C 1
ATOM 774 O O . ASN A 1 93 ? -30.562 -1.197 28.941 1.00 55.34 93 ASN A O 1
ATOM 778 N N . VAL A 1 94 ? -30.922 -3.041 30.159 1.00 57.16 94 VAL A N 1
ATOM 779 C CA . VAL A 1 94 ? -30.605 -3.999 29.066 1.00 57.16 94 VAL A CA 1
ATOM 780 C C . VAL A 1 94 ? -31.338 -3.672 27.754 1.00 57.16 94 VAL A C 1
ATOM 782 O O . VAL A 1 94 ? -30.768 -3.808 26.672 1.00 57.16 94 VAL A O 1
ATOM 785 N N . ASN A 1 95 ? -32.573 -3.169 27.822 1.00 56.62 95 ASN A N 1
ATOM 786 C CA . ASN A 1 95 ? -33.365 -2.868 26.628 1.00 56.62 95 ASN A CA 1
ATOM 787 C C . ASN A 1 95 ? -32.812 -1.698 25.792 1.00 56.62 95 ASN A C 1
ATOM 789 O O . ASN A 1 95 ? -32.874 -1.760 24.567 1.00 56.62 95 ASN A O 1
ATOM 793 N N . GLN A 1 96 ? -32.216 -0.670 26.409 1.00 57.03 96 GLN A N 1
ATOM 794 C CA . GLN A 1 96 ? -31.657 0.472 25.670 1.00 57.03 96 GLN A CA 1
ATOM 795 C C . GLN A 1 96 ? -30.298 0.138 25.038 1.00 57.03 96 GLN A C 1
ATOM 797 O O . GLN A 1 96 ? -30.053 0.468 23.875 1.00 57.03 96 GLN A O 1
ATOM 802 N N . THR A 1 97 ? -29.430 -0.582 25.754 1.00 56.91 97 THR A N 1
ATOM 803 C CA . THR A 1 97 ? -28.104 -0.981 25.250 1.00 56.91 97 THR A CA 1
ATOM 804 C C . THR A 1 97 ? -28.211 -1.983 24.100 1.00 56.91 97 THR A C 1
ATOM 806 O O . THR A 1 97 ? -27.450 -1.912 23.131 1.00 56.91 97 THR A O 1
ATOM 809 N N . MET A 1 98 ? -29.185 -2.896 24.151 1.00 57.25 98 MET A N 1
ATOM 810 C CA . MET A 1 98 ? -29.387 -3.896 23.101 1.00 57.25 98 MET A CA 1
ATOM 811 C C . MET A 1 98 ? -29.880 -3.258 21.794 1.00 57.25 98 MET A C 1
ATOM 813 O O . MET A 1 98 ? -29.438 -3.653 20.714 1.00 57.25 98 MET A O 1
ATOM 817 N N . GLN A 1 99 ? -30.702 -2.207 21.888 1.00 59.22 99 GLN A N 1
ATOM 818 C CA . GLN A 1 99 ? -31.153 -1.412 20.742 1.00 59.22 99 GLN A CA 1
ATOM 819 C C . GLN A 1 99 ? -30.005 -0.590 20.133 1.00 59.22 99 GLN A C 1
ATOM 821 O O . GLN A 1 99 ? -29.784 -0.648 18.923 1.00 59.22 99 GLN A O 1
ATOM 826 N N . GLN A 1 100 ? -29.197 0.076 20.966 1.00 60.09 100 GLN A N 1
ATOM 827 C CA . GLN A 1 100 ? -28.016 0.828 20.519 1.00 60.09 100 GLN A CA 1
ATOM 828 C C . GLN A 1 100 ? -26.955 -0.064 19.860 1.00 60.09 100 GLN A C 1
ATOM 830 O O . GLN A 1 100 ? -26.348 0.332 18.865 1.00 60.09 100 GLN A O 1
ATOM 835 N N . THR A 1 101 ? -26.758 -1.285 20.368 1.00 63.28 101 THR A N 1
ATOM 836 C CA . THR A 1 101 ? -25.811 -2.262 19.801 1.00 63.28 101 THR A CA 1
ATOM 837 C C . THR A 1 101 ? -26.282 -2.786 18.440 1.00 63.28 101 THR A C 1
ATOM 839 O O . THR A 1 101 ? -25.474 -3.037 17.544 1.00 63.28 101 THR A O 1
ATOM 842 N N . PHE A 1 102 ? -27.594 -2.951 18.256 1.00 66.00 102 PHE A N 1
ATOM 843 C CA . PHE A 1 102 ? -28.167 -3.370 16.975 1.00 66.00 102 PHE A CA 1
ATOM 844 C C . PHE A 1 102 ? -28.055 -2.269 15.912 1.00 66.00 102 PHE A C 1
ATOM 846 O O . PHE A 1 102 ? -27.696 -2.550 14.767 1.00 66.00 102 PHE A O 1
ATOM 853 N N . GLU A 1 103 ? -28.312 -1.019 16.301 1.00 68.12 103 GLU A N 1
ATOM 854 C CA . GLU A 1 103 ? -28.143 0.174 15.463 1.00 68.12 103 GLU A CA 1
ATOM 855 C C . GLU A 1 103 ? -26.679 0.352 15.026 1.00 68.12 103 GLU A C 1
ATOM 857 O O . GLU A 1 103 ? -26.400 0.493 13.835 1.00 68.12 103 GLU A O 1
ATOM 862 N N . THR A 1 104 ? -25.720 0.246 15.955 1.00 71.00 104 THR A N 1
ATOM 863 C CA . THR A 1 104 ? -24.283 0.361 15.631 1.00 71.00 104 THR A CA 1
ATOM 864 C C . THR A 1 104 ? -23.788 -0.767 14.735 1.00 71.00 104 THR A C 1
ATOM 866 O O . THR A 1 104 ? -23.026 -0.505 13.808 1.00 71.00 104 THR A O 1
ATOM 869 N N . LYS A 1 105 ? -24.240 -2.012 14.941 1.00 73.31 105 LYS A N 1
ATOM 870 C CA . LYS A 1 105 ? -23.892 -3.128 14.044 1.00 73.31 105 LYS A CA 1
ATOM 871 C C . LYS A 1 105 ? -24.432 -2.927 12.628 1.00 73.31 105 LYS A C 1
ATOM 873 O O . LYS A 1 105 ? -23.716 -3.198 11.668 1.00 73.31 105 LYS A O 1
ATOM 878 N N . LYS A 1 106 ? -25.666 -2.430 12.487 1.00 74.06 106 LYS A N 1
ATOM 879 C CA . LYS A 1 106 ? -26.248 -2.096 11.175 1.00 74.06 106 LYS A CA 1
ATOM 880 C C . LYS A 1 106 ? -25.501 -0.947 10.498 1.00 74.06 106 LYS A C 1
ATOM 882 O O . LYS A 1 106 ? -25.245 -1.020 9.298 1.00 74.06 106 LYS A O 1
ATOM 887 N N . ALA A 1 107 ? -25.131 0.085 11.256 1.00 74.88 107 ALA A N 1
ATOM 888 C CA . ALA A 1 107 ? -24.336 1.197 10.750 1.00 74.88 107 ALA A CA 1
ATOM 889 C C . ALA A 1 107 ? -22.950 0.730 10.271 1.00 74.88 107 ALA A C 1
ATOM 891 O O . ALA A 1 107 ? -22.575 1.039 9.146 1.00 74.88 107 ALA A O 1
ATOM 892 N N . ASP A 1 108 ? -22.237 -0.086 11.058 1.00 77.12 108 ASP A N 1
ATOM 893 C CA . ASP A 1 108 ? -20.927 -0.645 10.679 1.00 77.12 108 ASP A CA 1
ATOM 894 C C . ASP A 1 108 ? -21.024 -1.520 9.420 1.00 77.12 108 ASP A C 1
ATOM 896 O O . ASP A 1 108 ? -20.212 -1.403 8.504 1.00 77.12 108 ASP A O 1
ATOM 900 N N . GLN A 1 109 ? -22.065 -2.353 9.318 1.00 75.94 109 GLN A N 1
ATOM 901 C CA . GLN A 1 109 ? -22.303 -3.174 8.132 1.00 75.94 109 GLN A CA 1
ATOM 902 C C . GLN A 1 109 ? -22.561 -2.318 6.882 1.00 75.94 109 GLN A C 1
ATOM 904 O O . GLN A 1 109 ? -22.015 -2.608 5.820 1.00 75.94 109 GLN A O 1
ATOM 909 N N . ARG A 1 110 ? -23.346 -1.239 6.999 1.00 82.38 110 ARG A N 1
ATOM 910 C CA . ARG A 1 110 ? -23.605 -0.305 5.893 1.00 82.38 110 ARG A CA 1
ATOM 911 C C . ARG A 1 110 ? -22.342 0.445 5.474 1.00 82.38 110 ARG A C 1
ATOM 913 O O . ARG A 1 110 ? -22.093 0.561 4.279 1.00 82.38 110 ARG A O 1
ATOM 920 N N . THR A 1 111 ? -21.537 0.906 6.428 1.00 78.62 111 THR A N 1
ATOM 921 C CA . THR A 1 111 ? -20.258 1.573 6.151 1.00 78.62 111 THR A CA 1
ATOM 922 C C . THR A 1 111 ? -19.308 0.650 5.393 1.00 78.62 111 THR A C 1
ATOM 924 O O . THR A 1 111 ? -18.751 1.058 4.380 1.00 78.62 111 THR A O 1
ATOM 927 N N . ARG A 1 112 ? -19.197 -0.622 5.796 1.00 77.69 112 ARG A N 1
ATOM 928 C CA . ARG A 1 112 ? -18.379 -1.616 5.079 1.00 77.69 112 ARG A CA 1
ATOM 929 C C . ARG A 1 112 ? -18.873 -1.894 3.661 1.00 77.69 112 ARG A C 1
ATOM 931 O O . ARG A 1 112 ? -18.061 -2.104 2.768 1.00 77.69 112 ARG A O 1
ATOM 938 N N . LEU A 1 113 ? -20.190 -1.918 3.443 1.00 86.50 113 LEU A N 1
ATOM 939 C CA . LEU A 1 113 ? -20.760 -2.093 2.102 1.00 86.50 113 LEU A CA 1
ATOM 940 C C . LEU A 1 113 ? -20.470 -0.888 1.200 1.00 86.50 113 LEU A C 1
ATOM 942 O O . LEU A 1 113 ? -20.140 -1.077 0.033 1.00 86.50 113 LEU A O 1
ATOM 946 N N . LEU A 1 114 ? -20.562 0.331 1.739 1.00 87.19 114 LEU A N 1
ATOM 947 C CA . LEU A 1 114 ? -20.208 1.555 1.016 1.00 87.19 114 LEU A CA 1
ATOM 948 C C . LEU A 1 114 ? -18.714 1.588 0.674 1.00 87.19 114 LEU A C 1
ATOM 950 O O . LEU A 1 114 ? -18.370 1.848 -0.473 1.00 87.19 114 LEU A O 1
ATOM 954 N N . GLU A 1 115 ? -17.847 1.237 1.625 1.00 83.00 115 GLU A N 1
ATOM 955 C CA . GLU A 1 115 ? -16.400 1.142 1.399 1.00 83.00 115 GLU A CA 1
ATOM 956 C C . GLU A 1 115 ? -16.059 0.061 0.357 1.00 83.00 115 GLU A C 1
ATOM 958 O O . GLU A 1 115 ? -15.231 0.269 -0.527 1.00 83.00 115 GLU A O 1
ATOM 963 N N . GLY A 1 116 ? -16.732 -1.094 0.412 1.00 85.31 116 GLY A N 1
ATOM 964 C CA . GLY A 1 116 ? -16.590 -2.145 -0.595 1.00 85.31 116 GLY A CA 1
ATOM 965 C C . GLY A 1 116 ? -17.030 -1.688 -1.989 1.00 85.31 116 GLY A C 1
ATOM 966 O O . GLY A 1 116 ? -16.377 -2.018 -2.975 1.00 85.31 116 GLY A O 1
ATOM 967 N N . HIS A 1 117 ? -18.101 -0.899 -2.077 1.00 88.62 117 HIS A N 1
ATOM 968 C CA . HIS A 1 117 ? -18.572 -0.332 -3.338 1.00 88.62 117 HIS A CA 1
ATOM 969 C C . HIS A 1 117 ? -17.595 0.705 -3.910 1.00 88.62 117 HIS A C 1
ATOM 971 O O . HIS A 1 117 ? -17.265 0.632 -5.090 1.00 88.62 117 HIS A O 1
ATOM 977 N N . GLU A 1 118 ? -17.088 1.619 -3.081 1.00 84.06 118 GLU A N 1
ATOM 978 C CA . GLU A 1 118 ? -16.094 2.622 -3.481 1.00 84.06 118 GLU A CA 1
ATOM 979 C C . GLU A 1 118 ? -14.825 1.964 -4.039 1.00 84.06 118 GLU A C 1
ATOM 981 O O . GLU A 1 118 ? -14.385 2.303 -5.137 1.00 84.06 118 GLU A O 1
ATOM 986 N N . ARG A 1 119 ? -14.317 0.923 -3.365 1.00 86.00 119 ARG A N 1
ATOM 987 C CA . ARG A 1 119 ? -13.176 0.133 -3.855 1.00 86.00 119 ARG A CA 1
ATOM 988 C C . ARG A 1 119 ? -13.453 -0.566 -5.185 1.00 86.00 119 ARG A C 1
ATOM 990 O O . ARG A 1 119 ? -12.547 -0.685 -6.005 1.00 86.00 119 ARG A O 1
ATOM 997 N N . ILE A 1 120 ? -14.675 -1.052 -5.419 1.00 90.44 120 ILE A N 1
ATOM 998 C CA . ILE A 1 120 ? -15.050 -1.673 -6.702 1.00 90.44 120 ILE A CA 1
ATOM 999 C C . ILE A 1 120 ? -15.053 -0.631 -7.821 1.00 90.44 120 ILE A C 1
ATOM 1001 O O . ILE A 1 120 ? -14.549 -0.909 -8.907 1.00 90.44 120 ILE A O 1
ATOM 1005 N N . VAL A 1 121 ? -15.587 0.564 -7.564 1.00 90.44 121 VAL A N 1
ATOM 1006 C CA . VAL A 1 121 ? -15.584 1.667 -8.535 1.00 90.44 121 VAL A CA 1
ATOM 1007 C C . VAL A 1 121 ? -14.152 2.092 -8.862 1.00 90.44 121 VAL A C 1
ATOM 1009 O O . VAL A 1 121 ? -13.808 2.233 -10.035 1.00 90.44 121 VAL A O 1
ATOM 1012 N N . GLU A 1 122 ? -13.299 2.226 -7.846 1.00 90.88 122 GLU A N 1
ATOM 1013 C CA . GLU A 1 122 ? -11.875 2.517 -8.022 1.00 90.88 122 GLU A CA 1
ATOM 1014 C C . GLU A 1 122 ? -11.179 1.424 -8.845 1.00 90.88 122 GLU A C 1
ATOM 1016 O O . GLU A 1 122 ? -10.552 1.722 -9.860 1.00 90.88 122 GLU A O 1
ATOM 1021 N N . THR A 1 123 ? -11.382 0.152 -8.486 1.00 88.69 123 THR A N 1
ATOM 1022 C CA . THR A 1 123 ? -10.823 -0.999 -9.214 1.00 88.69 123 THR A CA 1
ATOM 1023 C C . THR A 1 123 ? -11.292 -1.026 -10.671 1.00 88.69 123 THR A C 1
ATOM 1025 O O . THR A 1 123 ? -10.500 -1.310 -11.566 1.00 88.69 123 THR A O 1
ATOM 1028 N N . GLY A 1 124 ? -12.560 -0.696 -10.935 1.00 91.38 124 GLY A N 1
ATOM 1029 C CA . GLY A 1 124 ? -13.103 -0.593 -12.290 1.00 91.38 124 GLY A CA 1
ATOM 1030 C C . GLY A 1 124 ? -12.445 0.521 -13.108 1.00 91.38 124 GLY A C 1
ATOM 1031 O O . GLY A 1 124 ? -12.098 0.310 -14.270 1.00 91.38 124 GLY A O 1
ATOM 1032 N N . ASN A 1 125 ? -12.203 1.684 -12.498 1.00 90.62 125 ASN A N 1
ATOM 1033 C CA . ASN A 1 125 ? -11.485 2.783 -13.145 1.00 90.62 125 ASN A CA 1
ATOM 1034 C C . ASN A 1 125 ? -10.029 2.414 -13.447 1.00 90.62 125 ASN A C 1
ATOM 1036 O O . ASN A 1 125 ? -9.566 2.646 -14.565 1.00 90.62 125 ASN A O 1
ATOM 1040 N N . THR A 1 126 ? -9.322 1.798 -12.496 1.00 92.06 126 THR A N 1
ATOM 1041 C CA . THR A 1 126 ? -7.955 1.310 -12.717 1.00 92.06 126 THR A CA 1
ATOM 1042 C C . THR A 1 126 ? -7.915 0.258 -13.821 1.00 92.06 126 THR A C 1
ATOM 1044 O O . THR A 1 126 ? -7.057 0.340 -14.694 1.00 92.06 126 THR A O 1
ATOM 1047 N N . LEU A 1 127 ? -8.863 -0.685 -13.851 1.00 92.38 127 LEU A N 1
ATOM 1048 C CA . LEU A 1 127 ? -8.939 -1.706 -14.898 1.00 92.38 127 LEU A CA 1
ATOM 1049 C C . LEU A 1 127 ? -9.155 -1.088 -16.286 1.00 92.38 127 LEU A C 1
ATOM 1051 O O . LEU A 1 127 ? -8.474 -1.472 -17.233 1.00 92.38 127 LEU A O 1
ATOM 1055 N N . ASN A 1 128 ? -10.045 -0.098 -16.405 1.00 92.31 128 ASN A N 1
ATOM 1056 C CA . ASN A 1 128 ? -10.254 0.636 -17.656 1.00 92.31 128 ASN A CA 1
ATOM 1057 C C . ASN A 1 128 ? -8.980 1.364 -18.111 1.00 92.31 128 ASN A C 1
ATOM 1059 O O . ASN A 1 128 ? -8.644 1.341 -19.295 1.00 92.31 128 ASN A O 1
ATOM 1063 N N . GLN A 1 129 ? -8.240 1.971 -17.178 1.00 91.06 129 GLN A N 1
ATOM 1064 C CA . GLN A 1 129 ? -6.947 2.592 -17.472 1.00 91.06 129 GLN A CA 1
ATOM 1065 C C . GLN A 1 129 ? -5.907 1.554 -17.911 1.00 91.06 129 GLN A C 1
ATOM 1067 O O . GLN A 1 129 ? -5.229 1.762 -18.913 1.00 91.06 129 GLN A O 1
ATOM 1072 N N . THR A 1 130 ? -5.802 0.418 -17.214 1.00 88.62 130 THR A N 1
ATOM 1073 C CA . THR A 1 130 ? -4.899 -0.680 -17.594 1.00 88.62 130 THR A CA 1
ATOM 1074 C C . THR A 1 130 ? -5.239 -1.225 -18.978 1.00 88.62 130 THR A C 1
ATOM 1076 O O . THR A 1 130 ? -4.334 -1.460 -19.769 1.00 88.62 130 THR A O 1
ATOM 1079 N N . HIS A 1 131 ? -6.524 -1.367 -19.308 1.00 90.56 131 HIS A N 1
ATOM 1080 C CA . HIS A 1 131 ? -6.965 -1.802 -20.630 1.00 90.56 131 HIS A CA 1
ATOM 1081 C C . HIS A 1 131 ? -6.566 -0.803 -21.726 1.00 90.56 131 HIS A C 1
ATOM 1083 O O . HIS A 1 131 ? -6.041 -1.203 -22.762 1.00 90.56 131 HIS A O 1
ATOM 1089 N N . ALA A 1 132 ? -6.744 0.501 -21.490 1.00 91.38 132 ALA A N 1
ATOM 1090 C CA . ALA A 1 132 ? -6.307 1.535 -22.428 1.00 91.38 132 ALA A CA 1
ATOM 1091 C C . ALA A 1 132 ? -4.782 1.517 -22.648 1.00 91.38 132 ALA A C 1
ATOM 1093 O O . ALA A 1 132 ? -4.320 1.603 -23.783 1.00 91.38 132 ALA A O 1
ATOM 1094 N N . VAL A 1 133 ? -3.999 1.349 -21.577 1.00 92.19 133 VAL A N 1
ATOM 1095 C CA . VAL A 1 133 ? -2.533 1.228 -21.659 1.00 92.19 133 VAL A CA 1
ATOM 1096 C C . VAL A 1 133 ? -2.112 -0.063 -22.369 1.00 92.19 133 VAL A C 1
ATOM 1098 O O . VAL A 1 133 ? -1.158 -0.045 -23.145 1.00 92.19 133 VAL A O 1
ATOM 1101 N N . ALA A 1 134 ? -2.817 -1.174 -22.146 1.00 88.94 134 ALA A N 1
ATOM 1102 C CA . ALA A 1 134 ? -2.548 -2.444 -22.816 1.00 88.94 134 ALA A CA 1
ATOM 1103 C C . ALA A 1 134 ? -2.785 -2.352 -24.331 1.00 88.94 134 ALA A C 1
ATOM 1105 O O . ALA A 1 134 ? -1.929 -2.793 -25.090 1.00 88.94 134 ALA A O 1
ATOM 1106 N N . LEU A 1 135 ? -3.877 -1.712 -24.768 1.00 91.50 135 LEU A N 1
ATOM 1107 C CA . LEU A 1 135 ? -4.144 -1.453 -26.190 1.00 91.50 135 LEU A CA 1
ATOM 1108 C C . LEU A 1 135 ? -3.066 -0.568 -26.829 1.00 91.50 135 LEU A C 1
ATOM 1110 O O . LEU A 1 135 ? -2.606 -0.838 -27.935 1.00 91.50 135 LEU A O 1
ATOM 1114 N N . GLU A 1 136 ? -2.622 0.474 -26.126 1.00 88.31 136 GLU A N 1
ATOM 1115 C CA . GLU A 1 136 ? -1.527 1.318 -26.612 1.00 88.31 136 GLU A CA 1
ATOM 1116 C C . GLU A 1 136 ? -0.201 0.543 -26.683 1.00 88.31 136 GLU A C 1
ATOM 1118 O O . GLU A 1 136 ? 0.578 0.713 -27.620 1.00 88.31 136 GLU A O 1
ATOM 1123 N N . THR A 1 137 ? 0.037 -0.367 -25.736 1.00 89.62 137 THR A N 1
ATOM 1124 C CA . THR A 1 137 ? 1.210 -1.253 -25.738 1.00 89.62 137 THR A CA 1
ATOM 1125 C C . THR A 1 137 ? 1.145 -2.275 -26.872 1.00 89.62 137 THR A C 1
ATOM 1127 O O . THR A 1 137 ? 2.175 -2.556 -27.476 1.00 89.62 137 THR A O 1
ATOM 1130 N N . GLU A 1 138 ? -0.037 -2.799 -27.210 1.00 87.75 138 GLU A N 1
ATOM 1131 C CA . GLU A 1 138 ? -0.247 -3.667 -28.377 1.00 87.75 138 GLU A CA 1
ATOM 1132 C C . GLU A 1 138 ? 0.090 -2.924 -29.676 1.00 87.75 138 GLU A C 1
ATOM 1134 O O . GLU A 1 138 ? 0.859 -3.428 -30.493 1.00 87.75 138 GLU A O 1
ATOM 1139 N N . ARG A 1 139 ? -0.378 -1.677 -29.813 1.00 84.88 139 ARG A N 1
ATOM 1140 C CA . ARG A 1 139 ? -0.070 -0.809 -30.958 1.00 84.88 139 ARG A CA 1
ATOM 1141 C C . ARG A 1 139 ? 1.430 -0.517 -31.082 1.00 84.88 139 ARG A C 1
ATOM 1143 O O . ARG A 1 139 ? 1.994 -0.587 -32.172 1.00 84.88 139 ARG A O 1
ATOM 1150 N N . ILE A 1 140 ? 2.097 -0.194 -29.972 1.00 88.69 140 ILE A N 1
ATOM 1151 C CA . ILE A 1 140 ? 3.556 0.008 -29.949 1.00 88.69 140 ILE A CA 1
ATOM 1152 C C . ILE A 1 140 ? 4.280 -1.313 -30.254 1.00 88.69 140 ILE A C 1
ATOM 1154 O O . ILE A 1 140 ? 5.267 -1.323 -30.996 1.00 88.69 140 ILE A O 1
ATOM 1158 N N . GLY A 1 141 ? 3.773 -2.434 -29.742 1.00 88.06 141 GLY A N 1
ATOM 1159 C CA . GLY A 1 141 ? 4.279 -3.777 -30.006 1.00 88.06 141 GLY A CA 1
ATOM 1160 C C . GLY A 1 141 ? 4.243 -4.135 -31.490 1.00 88.06 141 GLY A C 1
ATOM 1161 O O . GLY A 1 141 ? 5.252 -4.603 -32.012 1.00 88.06 141 GLY A O 1
ATOM 1162 N N . GLU A 1 142 ? 3.146 -3.838 -32.190 1.00 88.88 142 GLU A N 1
ATOM 1163 C CA . GLU A 1 142 ? 3.022 -4.026 -33.642 1.00 88.88 142 GLU A CA 1
ATOM 1164 C C . GLU A 1 142 ? 4.096 -3.232 -34.402 1.00 88.88 142 GLU A C 1
ATOM 1166 O O . GLU A 1 142 ? 4.814 -3.788 -35.235 1.00 88.88 142 GLU A O 1
ATOM 1171 N N . THR A 1 143 ? 4.280 -1.950 -34.061 1.00 84.94 143 THR A N 1
ATOM 1172 C CA . THR A 1 143 ? 5.311 -1.114 -34.704 1.00 84.94 143 THR A CA 1
ATOM 1173 C C . THR A 1 143 ? 6.729 -1.605 -34.416 1.00 84.94 143 THR A C 1
ATOM 1175 O O . THR A 1 143 ? 7.571 -1.618 -35.311 1.00 84.94 143 THR A O 1
ATOM 1178 N N . THR A 1 144 ? 6.978 -2.080 -33.194 1.00 85.69 144 THR A N 1
ATOM 1179 C CA . THR A 1 144 ? 8.279 -2.620 -32.787 1.00 85.69 144 THR A CA 1
ATOM 1180 C C . THR A 1 144 ? 8.565 -3.940 -33.499 1.00 85.69 144 THR A C 1
ATOM 1182 O O . THR A 1 144 ? 9.691 -4.173 -33.924 1.00 85.69 144 THR A O 1
ATOM 1185 N N . LEU A 1 145 ? 7.558 -4.803 -33.676 1.00 89.94 145 LEU A N 1
ATOM 1186 C CA . LEU A 1 145 ? 7.699 -6.061 -34.408 1.00 89.94 145 LEU A CA 1
ATOM 1187 C C . LEU A 1 145 ? 8.028 -5.805 -35.884 1.00 89.94 145 LEU A C 1
ATOM 1189 O O . LEU A 1 145 ? 8.942 -6.430 -36.418 1.00 89.94 145 LEU A O 1
ATOM 119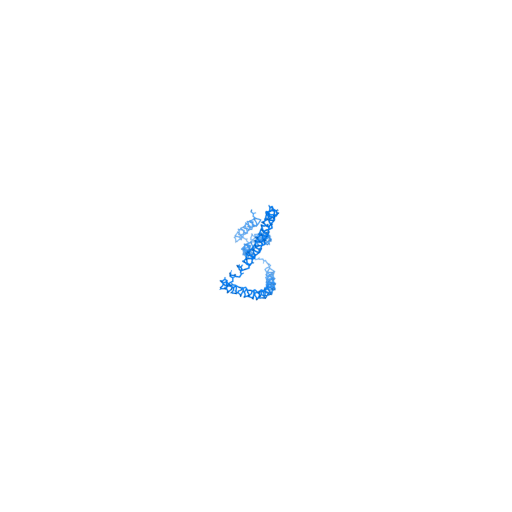3 N N . ALA A 1 146 ? 7.343 -4.845 -36.513 1.00 86.19 146 ALA A N 1
ATOM 1194 C CA . ALA A 1 146 ? 7.632 -4.429 -37.883 1.00 86.19 146 ALA A CA 1
ATOM 1195 C C . ALA A 1 146 ? 9.048 -3.841 -38.022 1.00 86.19 146 ALA A C 1
ATOM 1197 O O . ALA A 1 146 ? 9.745 -4.101 -39.008 1.00 86.19 146 ALA A O 1
ATOM 1198 N N . GLU A 1 147 ? 9.507 -3.076 -37.029 1.00 85.88 147 GLU A N 1
ATOM 1199 C CA . GLU A 1 147 ? 10.865 -2.537 -37.010 1.00 85.88 147 GLU A CA 1
ATOM 1200 C C . GLU A 1 147 ? 11.920 -3.626 -36.787 1.00 85.88 147 GLU A C 1
ATOM 1202 O O . GLU A 1 147 ? 12.911 -3.652 -37.510 1.00 85.88 147 GLU A O 1
ATOM 1207 N N . LEU A 1 148 ? 11.692 -4.577 -35.879 1.00 89.88 148 LEU A N 1
ATOM 1208 C CA . LEU A 1 148 ? 12.565 -5.740 -35.687 1.00 89.88 148 LEU A CA 1
ATOM 1209 C C . LEU A 1 148 ? 12.636 -6.611 -36.943 1.00 89.88 148 LEU A C 1
ATOM 1211 O O . LEU A 1 148 ? 13.707 -7.109 -37.280 1.00 89.88 148 LEU A O 1
ATOM 1215 N N . GLU A 1 149 ? 11.530 -6.777 -37.668 1.00 87.12 149 GLU A N 1
ATOM 1216 C CA . GLU A 1 149 ? 11.518 -7.481 -38.950 1.00 87.12 149 GLU A CA 1
ATOM 1217 C C . GLU A 1 149 ? 12.331 -6.726 -40.013 1.00 87.12 149 GLU A C 1
ATOM 1219 O O . GLU A 1 149 ? 13.108 -7.335 -40.749 1.00 87.12 149 GLU A O 1
ATOM 1224 N N . ASN A 1 150 ? 12.224 -5.394 -40.065 1.00 81.94 150 ASN A N 1
ATOM 1225 C CA . ASN A 1 150 ? 13.055 -4.557 -40.936 1.00 81.94 150 ASN A CA 1
ATOM 1226 C C . ASN A 1 150 ? 14.540 -4.595 -40.551 1.00 81.94 150 ASN A C 1
ATOM 1228 O O . ASN A 1 150 ? 15.390 -4.724 -41.430 1.00 81.94 150 ASN A O 1
ATOM 1232 N N . GLN A 1 151 ? 14.863 -4.530 -39.260 1.00 81.00 151 GLN A N 1
ATOM 1233 C CA . GLN A 1 151 ? 16.229 -4.662 -38.753 1.00 81.00 151 GLN A CA 1
ATOM 1234 C C . GLN A 1 151 ? 16.790 -6.054 -39.052 1.00 81.00 151 GLN A C 1
ATOM 1236 O O . GLN A 1 151 ? 17.927 -6.171 -39.497 1.00 81.00 151 GLN A O 1
ATOM 1241 N N . ARG A 1 152 ? 15.984 -7.110 -38.900 1.00 89.25 152 ARG A N 1
ATOM 1242 C CA . ARG A 1 152 ? 16.351 -8.473 -39.289 1.00 89.25 152 ARG A CA 1
ATOM 1243 C C . ARG A 1 152 ? 16.626 -8.564 -40.786 1.00 89.25 152 ARG A C 1
ATOM 1245 O O . ARG A 1 152 ? 17.662 -9.101 -41.149 1.00 89.25 152 ARG A O 1
ATOM 1252 N N . ARG A 1 153 ? 15.763 -8.005 -41.642 1.00 79.81 153 ARG A N 1
ATOM 1253 C CA . ARG A 1 153 ? 16.002 -7.931 -43.094 1.00 79.81 153 ARG A CA 1
ATOM 1254 C C . ARG A 1 153 ? 17.281 -7.167 -43.431 1.00 79.81 153 ARG A C 1
ATOM 1256 O O . ARG A 1 153 ? 17.986 -7.557 -44.352 1.00 79.81 153 ARG A O 1
ATOM 1263 N N . MET A 1 154 ? 17.593 -6.103 -42.692 1.00 76.75 154 MET A N 1
ATOM 1264 C CA . MET A 1 154 ? 18.830 -5.336 -42.861 1.00 76.75 154 MET A CA 1
ATOM 1265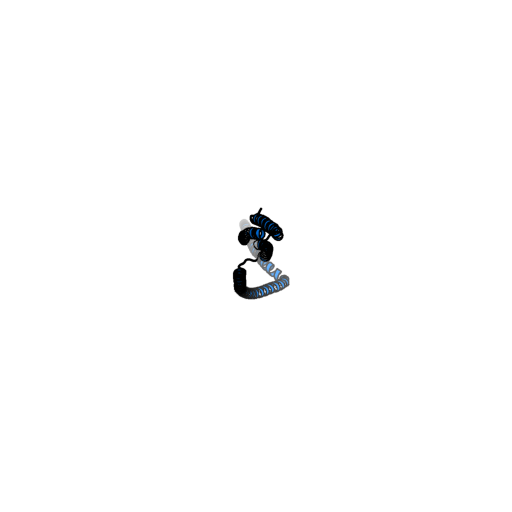 C C . MET A 1 154 ? 20.065 -6.129 -42.416 1.00 76.75 154 MET A C 1
ATOM 1267 O O . MET A 1 154 ? 21.091 -6.050 -43.077 1.00 76.75 154 MET A O 1
ATOM 1271 N N . ILE A 1 155 ? 19.973 -6.916 -41.339 1.00 75.62 155 ILE A N 1
ATOM 1272 C CA . ILE A 1 155 ? 21.052 -7.805 -40.885 1.00 75.62 155 ILE A CA 1
ATOM 1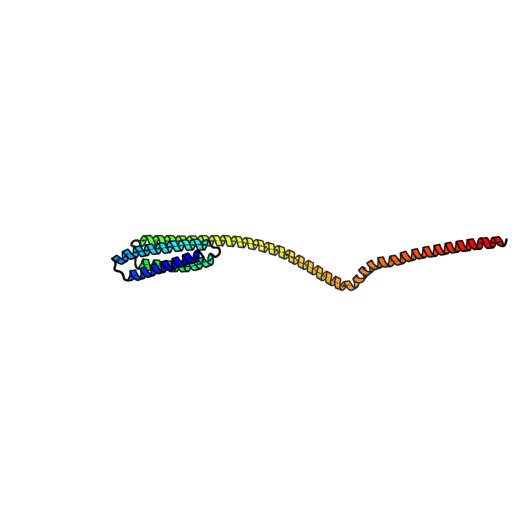273 C C . ILE A 1 155 ? 21.222 -8.982 -41.846 1.00 75.62 155 ILE A C 1
ATOM 1275 O O . ILE A 1 155 ? 22.342 -9.272 -42.233 1.00 75.62 155 ILE A O 1
ATOM 1279 N N . GLU A 1 156 ? 20.142 -9.643 -42.263 1.00 74.81 156 GLU A N 1
ATOM 1280 C CA . GLU A 1 156 ? 20.189 -10.719 -43.260 1.00 74.81 156 GLU A CA 1
ATOM 1281 C C . GLU A 1 156 ? 20.750 -10.192 -44.585 1.00 74.81 156 GLU A C 1
ATOM 1283 O O . GLU A 1 156 ? 21.660 -10.803 -45.133 1.00 74.81 156 GLU A O 1
ATOM 1288 N N . GLY A 1 157 ? 20.296 -9.013 -45.026 1.00 67.81 157 GLY A N 1
ATOM 1289 C CA . GLY A 1 157 ? 20.820 -8.289 -46.183 1.00 67.81 157 GLY A CA 1
ATOM 1290 C C . GLY A 1 157 ? 22.302 -7.957 -46.041 1.00 67.81 157 GLY A C 1
ATOM 1291 O O . GLY A 1 157 ? 23.079 -8.290 -46.927 1.00 67.81 157 GLY A O 1
ATOM 1292 N N . GLY A 1 158 ? 22.702 -7.410 -44.891 1.00 60.97 158 GLY A N 1
ATOM 1293 C CA . GLY A 1 158 ? 24.085 -7.097 -44.545 1.00 60.97 158 GLY A CA 1
ATOM 1294 C C . GLY A 1 158 ? 24.980 -8.330 -44.418 1.00 60.97 158 GLY A C 1
ATOM 1295 O O . GLY A 1 158 ? 26.159 -8.246 -44.721 1.00 60.97 158 GLY A O 1
ATOM 1296 N N . ILE A 1 159 ? 24.440 -9.488 -44.027 1.00 56.72 159 ILE A N 1
ATOM 1297 C CA . ILE A 1 159 ? 25.159 -10.769 -43.995 1.00 56.72 159 ILE A CA 1
ATOM 1298 C C . ILE A 1 159 ? 25.316 -11.329 -45.414 1.00 56.72 159 ILE A C 1
ATOM 1300 O O . ILE A 1 159 ? 26.399 -11.795 -45.750 1.00 56.72 159 ILE A O 1
ATOM 1304 N N . THR A 1 160 ? 24.303 -11.218 -46.283 1.00 52.44 160 THR A N 1
ATOM 1305 C CA . THR A 1 160 ? 24.483 -11.494 -47.722 1.00 52.44 160 THR A CA 1
ATOM 1306 C C . THR A 1 160 ? 25.401 -10.491 -48.413 1.00 52.44 160 THR A C 1
ATOM 1308 O O . THR A 1 160 ? 26.056 -10.863 -49.383 1.00 52.44 160 THR A O 1
ATOM 1311 N N . ASP A 1 161 ? 25.479 -9.252 -47.925 1.00 50.41 161 ASP A N 1
ATOM 1312 C CA . ASP A 1 161 ? 26.480 -8.286 -48.369 1.00 50.41 161 ASP A CA 1
ATOM 1313 C C . ASP A 1 161 ? 27.857 -8.635 -47.794 1.00 50.41 161 ASP A C 1
ATOM 1315 O O . ASP A 1 161 ? 28.833 -8.461 -48.499 1.00 50.41 161 ASP A O 1
ATOM 1319 N N . ILE A 1 162 ? 27.974 -9.235 -46.603 1.00 49.12 162 ILE A N 1
ATOM 1320 C CA . ILE A 1 162 ? 29.249 -9.756 -46.073 1.00 49.12 162 ILE A CA 1
ATOM 1321 C C . ILE A 1 162 ? 29.733 -10.993 -46.856 1.00 49.12 162 ILE A C 1
ATOM 1323 O O . ILE A 1 162 ? 30.926 -11.088 -47.125 1.00 49.12 162 ILE A O 1
ATOM 1327 N N . ASP A 1 163 ? 28.838 -11.868 -47.327 1.00 49.47 163 ASP A N 1
ATOM 1328 C CA . ASP A 1 163 ? 29.184 -12.955 -48.268 1.00 49.47 163 ASP A CA 1
ATOM 1329 C C . ASP A 1 163 ? 29.437 -12.450 -49.708 1.00 49.47 163 ASP A C 1
ATOM 1331 O O . ASP A 1 163 ? 29.998 -13.170 -50.533 1.00 49.47 163 ASP A O 1
ATOM 1335 N N . LYS A 1 164 ? 29.072 -11.198 -50.020 1.00 46.12 164 LYS A N 1
ATOM 1336 C CA . LYS A 1 164 ? 29.454 -10.481 -51.254 1.00 46.12 164 LYS A CA 1
ATOM 1337 C C . LYS A 1 164 ? 30.587 -9.471 -51.051 1.00 46.12 164 LYS A C 1
ATOM 1339 O O . LYS A 1 164 ? 31.019 -8.830 -52.007 1.00 46.12 164 LYS A O 1
ATOM 1344 N N . VAL A 1 165 ? 31.126 -9.358 -49.839 1.00 46.69 165 VAL A N 1
ATOM 1345 C CA . VAL A 1 165 ? 32.250 -8.469 -49.516 1.00 46.69 165 VAL A CA 1
ATOM 1346 C C . VAL A 1 165 ? 33.603 -9.113 -49.841 1.00 46.69 165 VAL A C 1
ATOM 1348 O O . VAL A 1 165 ? 34.609 -8.415 -49.799 1.00 46.69 165 VAL A O 1
ATOM 1351 N N . ASP A 1 166 ? 33.653 -10.356 -50.331 1.00 47.56 166 ASP A N 1
ATOM 1352 C CA . ASP A 1 166 ? 34.845 -10.833 -51.055 1.00 47.56 166 ASP A CA 1
ATOM 1353 C C . ASP A 1 166 ? 34.908 -10.328 -52.515 1.00 47.56 166 ASP A C 1
ATOM 1355 O O . ASP A 1 166 ? 36.006 -10.216 -53.057 1.00 47.56 166 ASP A O 1
ATOM 1359 N N . ASP A 1 167 ? 33.789 -9.894 -53.117 1.00 51.88 167 ASP A N 1
ATOM 1360 C CA . ASP A 1 167 ? 33.775 -9.286 -54.465 1.00 51.88 167 ASP A CA 1
ATOM 1361 C C . ASP A 1 167 ? 33.720 -7.741 -54.440 1.00 51.88 167 ASP A C 1
ATOM 1363 O O . ASP A 1 167 ? 34.012 -7.088 -55.445 1.00 51.88 167 ASP A O 1
ATOM 1367 N N . GLU A 1 168 ? 33.427 -7.122 -53.286 1.00 49.31 168 GLU A N 1
ATOM 1368 C CA . GLU A 1 168 ? 33.369 -5.657 -53.130 1.00 49.31 168 GLU A CA 1
ATOM 1369 C C . GLU A 1 168 ? 34.429 -5.067 -52.170 1.00 49.31 168 GLU A C 1
ATOM 1371 O O . GLU A 1 168 ? 34.400 -3.886 -51.825 1.00 49.31 168 GLU A O 1
ATOM 1376 N N . VAL A 1 169 ? 35.461 -5.842 -51.814 1.00 47.91 169 VAL A N 1
ATOM 1377 C CA . VAL A 1 169 ? 36.739 -5.301 -51.292 1.00 47.91 169 VAL A CA 1
ATOM 1378 C C . VAL A 1 169 ? 37.639 -4.768 -52.421 1.00 47.91 169 VAL A C 1
ATOM 1380 O O . VAL A 1 169 ? 38.495 -3.905 -52.181 1.00 47.91 169 VAL A O 1
ATOM 1383 N N . ASP A 1 170 ? 37.404 -5.177 -53.671 1.00 50.03 170 ASP A N 1
ATOM 1384 C CA . ASP A 1 170 ? 38.154 -4.681 -54.831 1.00 50.03 170 ASP A CA 1
ATOM 1385 C C . ASP A 1 170 ? 37.684 -3.296 -55.319 1.00 50.03 170 ASP A C 1
ATOM 1387 O O . ASP A 1 170 ? 38.481 -2.536 -55.875 1.00 50.03 170 ASP A O 1
ATOM 1391 N N . SER A 1 171 ? 36.444 -2.872 -55.042 1.00 52.03 171 SER A N 1
ATOM 1392 C CA . SER A 1 171 ? 35.924 -1.569 -55.505 1.00 52.03 171 SER A CA 1
ATOM 1393 C C . SER A 1 171 ? 36.353 -0.387 -54.611 1.00 52.03 171 SER A C 1
ATOM 1395 O O . SER A 1 171 ? 36.663 0.708 -55.103 1.00 52.03 171 SER A O 1
ATOM 1397 N N . ILE A 1 172 ? 36.494 -0.615 -53.301 1.00 44.97 172 ILE A N 1
ATOM 1398 C CA . ILE A 1 172 ? 37.013 0.385 -52.352 1.00 44.97 172 ILE A CA 1
ATOM 1399 C C . ILE A 1 172 ? 38.533 0.557 -52.534 1.00 44.97 172 ILE A C 1
ATOM 1401 O O . ILE A 1 172 ? 39.050 1.679 -52.482 1.00 44.97 172 ILE A O 1
ATOM 1405 N N . ARG A 1 173 ? 39.256 -0.522 -52.873 1.00 46.59 173 ARG A N 1
ATOM 1406 C CA . ARG A 1 173 ? 40.659 -0.448 -53.321 1.00 46.59 173 ARG A CA 1
ATOM 1407 C C . ARG A 1 173 ? 40.802 0.185 -54.708 1.00 46.59 173 ARG A C 1
ATOM 1409 O O . ARG A 1 173 ? 41.754 0.938 -54.914 1.00 46.59 173 ARG A O 1
ATOM 1416 N N . SER A 1 174 ? 39.864 -0.038 -55.629 1.00 50.81 174 SER A N 1
ATOM 1417 C CA . SER A 1 174 ? 39.838 0.575 -56.971 1.00 50.81 174 SER A CA 1
ATOM 1418 C C . SER A 1 174 ? 39.701 2.103 -56.914 1.00 50.81 174 SER A C 1
ATOM 1420 O O . SER A 1 174 ? 40.412 2.833 -57.608 1.00 50.81 174 SER A O 1
ATOM 1422 N N . THR A 1 175 ? 38.885 2.629 -55.998 1.00 52.09 175 THR A N 1
ATOM 1423 C CA . THR A 1 175 ? 38.697 4.085 -55.892 1.00 52.09 175 THR A CA 1
ATOM 1424 C C . THR A 1 175 ? 39.914 4.785 -55.267 1.00 52.09 175 THR A C 1
ATOM 1426 O O . THR A 1 175 ? 40.324 5.836 -55.768 1.00 52.09 175 THR A O 1
ATOM 1429 N N . LEU A 1 176 ? 40.593 4.172 -54.282 1.00 51.06 176 LEU A N 1
ATOM 1430 C CA . LEU A 1 176 ? 41.881 4.677 -53.772 1.00 51.06 176 LEU A CA 1
ATOM 1431 C C . LEU A 1 176 ? 43.040 4.510 -54.779 1.00 51.06 176 LEU A C 1
ATOM 1433 O O . LEU A 1 176 ? 43.907 5.380 -54.879 1.00 51.06 176 LEU A O 1
ATOM 1437 N N . THR A 1 177 ? 43.065 3.435 -55.571 1.00 51.03 177 THR A N 1
ATOM 1438 C CA . THR A 1 177 ? 44.096 3.228 -56.611 1.00 51.03 177 THR A CA 1
ATOM 1439 C C . THR A 1 177 ? 43.862 4.068 -57.872 1.00 51.03 177 THR A C 1
ATOM 1441 O O . THR A 1 177 ? 44.828 4.386 -58.573 1.00 51.03 177 THR A O 1
ATOM 1444 N N . SER A 1 178 ? 42.639 4.553 -58.118 1.00 48.03 178 SER A N 1
ATOM 1445 C CA . SER A 1 178 ? 42.358 5.541 -59.174 1.00 48.03 178 SER A CA 1
ATOM 1446 C C . SER A 1 178 ? 42.948 6.930 -58.874 1.00 48.03 178 SER A C 1
ATOM 1448 O O . SER A 1 178 ? 43.255 7.683 -59.801 1.00 48.03 178 SER A O 1
ATOM 1450 N N . MET A 1 179 ? 43.195 7.252 -57.595 1.00 53.22 179 MET A N 1
ATOM 1451 C CA . MET A 1 179 ? 44.010 8.409 -57.200 1.00 53.22 179 MET A CA 1
ATOM 1452 C C . MET A 1 179 ? 45.518 8.109 -57.262 1.00 53.22 179 MET A C 1
ATOM 1454 O O . MET A 1 179 ? 46.298 8.985 -57.631 1.00 53.22 179 MET A O 1
ATOM 1458 N N . GLY A 1 180 ? 45.944 6.877 -56.965 1.00 52.00 180 GLY A N 1
ATOM 1459 C CA . GLY A 1 180 ? 47.359 6.479 -56.996 1.00 52.00 180 GLY A CA 1
ATOM 1460 C C . GLY A 1 180 ? 47.969 6.386 -58.401 1.00 52.00 180 GLY A C 1
ATOM 1461 O O . GLY A 1 180 ? 49.138 6.710 -58.588 1.00 52.00 180 GLY A O 1
ATOM 1462 N N . THR A 1 181 ? 47.186 5.991 -59.406 1.00 53.03 181 THR A N 1
ATOM 1463 C CA . THR A 1 181 ? 47.653 5.817 -60.796 1.00 53.03 181 THR A CA 1
ATOM 1464 C C . THR A 1 181 ? 47.706 7.118 -61.592 1.00 53.03 181 THR A C 1
ATOM 1466 O O . THR A 1 181 ? 48.619 7.293 -62.399 1.00 53.03 181 THR A O 1
ATOM 1469 N N . ARG A 1 182 ? 46.818 8.082 -61.304 1.00 58.38 182 ARG A N 1
ATOM 1470 C CA . ARG A 1 182 ? 46.882 9.427 -61.907 1.00 58.38 182 ARG A CA 1
ATOM 1471 C C . ARG A 1 182 ? 48.181 10.150 -61.560 1.00 58.38 182 ARG A C 1
ATOM 1473 O O . ARG A 1 182 ? 48.750 10.814 -62.416 1.00 58.38 182 ARG A O 1
ATOM 1480 N N . LEU A 1 183 ? 48.740 9.912 -60.370 1.00 55.56 183 LEU A N 1
ATOM 1481 C CA . LEU A 1 183 ? 50.059 10.438 -60.016 1.00 55.56 183 LEU A CA 1
ATOM 1482 C C . LEU A 1 183 ? 51.181 9.885 -60.905 1.00 55.56 183 LEU A C 1
ATOM 1484 O O . LEU A 1 183 ? 52.144 10.604 -61.143 1.00 55.56 183 LEU A O 1
ATOM 1488 N N . PHE A 1 184 ? 51.096 8.653 -61.414 1.00 57.16 184 PHE A N 1
ATOM 1489 C CA . PHE A 1 184 ? 52.137 8.106 -62.293 1.00 57.16 184 PHE A CA 1
ATOM 1490 C C . PHE A 1 184 ? 52.024 8.636 -63.726 1.00 57.16 184 PHE A C 1
ATOM 1492 O O . PHE A 1 184 ? 53.048 8.970 -64.324 1.00 57.16 184 PHE A O 1
ATOM 1499 N N . THR A 1 185 ? 50.807 8.779 -64.259 1.00 66.50 185 THR A N 1
ATOM 1500 C CA . THR A 1 185 ? 50.585 9.356 -65.595 1.00 66.50 185 THR A CA 1
ATOM 1501 C C . THR A 1 185 ? 50.929 10.847 -65.625 1.00 66.50 185 THR A C 1
ATOM 1503 O O . THR A 1 185 ? 51.683 11.279 -66.500 1.00 66.50 185 THR A O 1
ATOM 1506 N N . ASP A 1 186 ? 50.479 11.610 -64.624 1.00 69.06 186 ASP A N 1
ATOM 1507 C CA . ASP A 1 186 ? 50.767 13.045 -64.519 1.00 69.06 186 ASP A CA 1
ATOM 1508 C C . ASP A 1 186 ? 52.269 13.298 -64.308 1.00 69.06 186 ASP A C 1
ATOM 1510 O O . ASP A 1 186 ? 52.847 14.208 -64.909 1.00 69.06 186 ASP A O 1
ATOM 1514 N N . ARG A 1 187 ? 52.954 12.446 -63.527 1.00 76.19 187 ARG A N 1
ATOM 1515 C CA . ARG A 1 187 ? 54.419 12.520 -63.371 1.00 76.19 187 ARG A CA 1
ATOM 1516 C C . ARG A 1 187 ? 55.168 12.134 -64.650 1.00 76.19 187 ARG A C 1
ATOM 1518 O O . ARG A 1 187 ? 56.198 12.738 -64.937 1.00 76.19 187 ARG A O 1
ATOM 1525 N N . GLY A 1 188 ? 54.672 11.173 -65.432 1.00 78.69 188 GLY A N 1
ATOM 1526 C CA . GLY A 1 188 ? 55.300 10.742 -66.686 1.00 78.69 188 GLY A CA 1
ATOM 1527 C C . GLY A 1 188 ? 55.299 11.829 -67.764 1.00 78.69 188 GLY A C 1
ATOM 1528 O O . GLY A 1 188 ? 56.337 12.091 -68.374 1.00 78.69 188 GLY A O 1
ATOM 1529 N N . ILE A 1 189 ? 54.164 12.513 -67.952 1.00 83.50 189 ILE A N 1
ATOM 1530 C CA . ILE A 1 189 ? 54.041 13.626 -68.911 1.00 83.50 189 ILE A CA 1
ATOM 1531 C C . ILE A 1 189 ? 54.976 14.779 -68.518 1.00 83.50 189 ILE A C 1
ATOM 1533 O O . ILE A 1 189 ? 55.679 15.327 -69.371 1.00 83.50 189 ILE A O 1
ATOM 1537 N N . LEU A 1 190 ? 55.051 15.104 -67.223 1.00 83.69 190 LEU A N 1
ATOM 1538 C CA . LEU A 1 190 ? 55.950 16.137 -66.706 1.00 83.69 190 LEU A CA 1
ATOM 1539 C C . LEU A 1 190 ? 57.431 15.805 -66.972 1.00 83.69 190 LEU A C 1
ATOM 1541 O O . LEU A 1 190 ? 58.166 16.650 -67.484 1.00 83.69 190 LEU A O 1
ATOM 1545 N N . ILE A 1 191 ? 57.869 14.574 -66.673 1.00 87.81 191 ILE A N 1
ATOM 1546 C CA . ILE A 1 191 ? 59.250 14.128 -66.935 1.00 87.81 191 ILE A CA 1
ATOM 1547 C C . ILE A 1 191 ? 59.554 14.171 -68.439 1.00 87.81 191 ILE A C 1
ATOM 1549 O O . ILE A 1 191 ? 60.626 14.633 -68.830 1.00 87.81 191 ILE A O 1
ATOM 1553 N N . GLY A 1 192 ? 58.606 13.765 -69.288 1.00 91.25 192 GLY A N 1
ATOM 1554 C CA . GLY A 1 192 ? 58.748 13.835 -70.743 1.00 91.25 192 GLY A CA 1
ATOM 1555 C C . GLY A 1 192 ? 59.014 15.257 -71.246 1.00 91.25 192 GLY A C 1
ATOM 1556 O O . GLY A 1 192 ? 59.966 15.474 -71.996 1.00 91.25 192 GLY A O 1
ATOM 1557 N N . ILE A 1 193 ? 58.237 16.241 -70.778 1.00 92.94 193 ILE A N 1
ATOM 1558 C CA . ILE A 1 193 ? 58.434 17.656 -71.135 1.00 92.94 193 ILE A CA 1
ATOM 1559 C C . ILE A 1 193 ? 59.821 18.152 -70.690 1.00 92.94 193 ILE A C 1
ATOM 1561 O O . ILE A 1 193 ? 60.505 18.823 -71.465 1.00 92.94 193 ILE A O 1
ATOM 1565 N N . ILE A 1 194 ? 60.279 17.787 -69.486 1.00 93.88 194 ILE A N 1
ATOM 1566 C CA . ILE A 1 194 ? 61.608 18.167 -68.969 1.00 93.88 194 ILE A CA 1
ATOM 1567 C C . ILE A 1 194 ? 62.738 17.589 -69.835 1.00 93.88 194 ILE A C 1
ATOM 1569 O O . ILE A 1 194 ? 63.698 18.299 -70.150 1.00 93.88 194 ILE A O 1
ATOM 1573 N N . VAL A 1 195 ? 62.636 16.319 -70.238 1.00 95.69 195 VAL A N 1
ATOM 1574 C CA . VAL A 1 195 ? 63.634 15.656 -71.096 1.00 95.69 195 VAL A CA 1
ATOM 1575 C C . VAL A 1 195 ? 63.692 16.319 -72.471 1.00 95.69 195 VAL A C 1
ATOM 1577 O O . VAL A 1 195 ? 64.781 16.630 -72.957 1.00 95.69 195 VAL A O 1
ATOM 1580 N N . VAL A 1 196 ? 62.535 16.596 -73.078 1.00 95.12 196 VAL A N 1
ATOM 1581 C CA . VAL A 1 196 ? 62.454 17.274 -74.381 1.00 95.12 196 VAL A CA 1
ATOM 1582 C C . VAL A 1 196 ? 63.049 18.683 -74.311 1.00 95.12 196 VAL A C 1
ATOM 1584 O O . VAL A 1 196 ? 63.858 19.042 -75.166 1.00 95.12 196 VAL A O 1
ATOM 1587 N N . LEU A 1 197 ? 62.719 19.464 -73.277 1.00 94.56 197 LEU A N 1
ATOM 1588 C CA . LEU A 1 197 ? 63.293 20.799 -73.065 1.00 94.56 197 LEU A CA 1
ATOM 1589 C C . LEU A 1 197 ? 64.814 20.746 -72.893 1.00 94.56 197 LEU A C 1
ATOM 1591 O O . LEU A 1 197 ? 65.537 21.553 -73.476 1.00 94.56 197 LEU A O 1
ATOM 1595 N N . SER A 1 198 ? 65.305 19.769 -72.134 1.00 94.19 198 SER A N 1
ATOM 1596 C CA . SER A 1 198 ? 66.736 19.587 -71.889 1.00 94.19 198 SER A CA 1
ATOM 1597 C C . SER A 1 198 ? 67.490 19.223 -73.175 1.00 94.19 198 SER A C 1
ATOM 1599 O O . SER A 1 198 ? 68.544 19.797 -73.450 1.00 94.19 198 SER A O 1
ATOM 1601 N N . LEU A 1 199 ? 66.930 18.341 -74.013 1.00 94.62 199 LEU A N 1
ATOM 1602 C CA . LEU A 1 199 ? 67.482 18.015 -75.334 1.00 94.62 199 LEU A CA 1
ATOM 1603 C C . LEU A 1 199 ? 67.456 19.212 -76.288 1.00 94.62 199 LEU A C 1
AT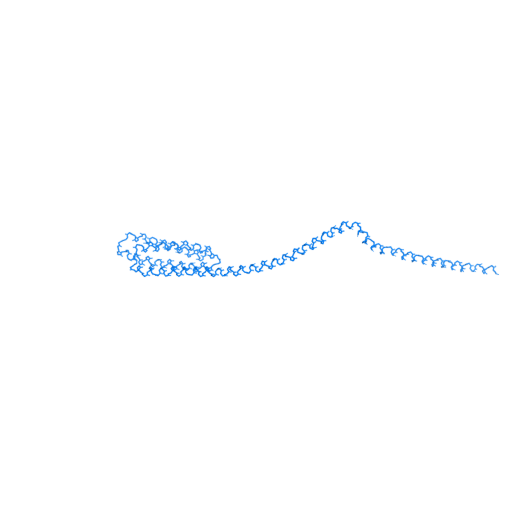OM 1605 O O . LEU A 1 199 ? 68.437 19.439 -76.992 1.00 94.62 199 LEU A O 1
ATOM 1609 N N . ALA A 1 200 ? 66.384 20.007 -76.290 1.00 93.81 200 ALA A N 1
ATOM 1610 C CA . ALA A 1 200 ? 66.297 21.212 -77.112 1.00 93.81 200 ALA A CA 1
ATOM 1611 C C . ALA A 1 200 ? 67.380 22.236 -76.735 1.00 93.81 200 ALA A C 1
ATOM 1613 O O . ALA A 1 200 ? 68.045 22.785 -77.614 1.00 93.81 200 ALA A O 1
ATOM 1614 N N . ILE A 1 201 ? 67.618 22.451 -75.436 1.00 92.19 201 ILE A N 1
ATOM 1615 C CA . ILE A 1 201 ? 68.688 23.336 -74.954 1.00 92.19 201 ILE A CA 1
ATOM 1616 C C . ILE A 1 201 ? 70.063 22.785 -75.348 1.00 92.19 201 ILE A C 1
ATOM 1618 O O . ILE A 1 201 ? 70.885 23.528 -75.884 1.00 92.19 201 ILE A O 1
ATOM 1622 N N . ALA A 1 202 ? 70.312 21.488 -75.139 1.00 91.19 202 ALA A N 1
ATOM 1623 C CA . ALA A 1 202 ? 71.569 20.852 -75.530 1.00 91.19 202 ALA A CA 1
ATOM 1624 C C . ALA A 1 202 ? 71.818 20.960 -77.043 1.00 91.19 202 ALA A C 1
ATOM 1626 O O . ALA A 1 202 ? 72.931 21.271 -77.465 1.00 91.19 202 ALA A O 1
ATOM 1627 N N . PHE A 1 203 ? 70.774 20.780 -77.855 1.00 92.31 203 PHE A N 1
ATOM 1628 C CA . PHE A 1 203 ? 70.838 20.937 -79.303 1.00 92.31 203 PHE A CA 1
ATOM 1629 C C . PHE A 1 203 ? 71.150 22.380 -79.704 1.00 92.31 203 PHE A C 1
ATOM 1631 O O . PHE A 1 203 ? 72.041 22.602 -80.519 1.00 92.31 203 PHE A O 1
ATOM 1638 N N . VAL A 1 204 ? 70.484 23.371 -79.102 1.00 91.00 204 VAL A N 1
ATOM 1639 C CA . VAL A 1 204 ? 70.761 24.790 -79.368 1.00 91.00 204 VAL A CA 1
ATOM 1640 C C . VAL A 1 204 ? 72.186 25.151 -78.971 1.00 91.00 204 VAL A C 1
ATOM 1642 O O . VAL A 1 204 ? 72.859 25.827 -79.741 1.00 91.00 204 VAL A O 1
ATOM 1645 N N . ILE A 1 205 ? 72.680 24.696 -77.818 1.00 87.38 205 ILE A N 1
ATOM 1646 C CA . ILE A 1 205 ? 74.062 24.953 -77.392 1.00 87.38 205 ILE A CA 1
ATOM 1647 C C . ILE A 1 205 ? 75.047 24.271 -78.341 1.00 87.38 205 ILE A C 1
ATOM 1649 O O . ILE A 1 205 ? 75.985 24.921 -78.793 1.00 87.38 205 ILE A O 1
ATOM 1653 N N . GLY A 1 206 ? 74.819 23.006 -78.697 1.00 84.94 206 GLY A N 1
ATOM 1654 C CA . GLY A 1 206 ? 75.651 22.280 -79.656 1.00 84.94 206 GLY A CA 1
ATOM 1655 C C . GLY A 1 206 ? 75.693 22.981 -81.013 1.00 84.94 206 GLY A C 1
ATOM 1656 O O . GLY A 1 206 ? 76.769 23.248 -81.542 1.00 84.94 206 GLY A O 1
ATOM 1657 N N . TRP A 1 207 ? 74.534 23.385 -81.533 1.00 86.25 207 TRP A N 1
ATOM 1658 C CA . TRP A 1 207 ? 74.419 24.136 -82.781 1.00 86.25 207 TRP A CA 1
ATOM 1659 C C . TRP A 1 207 ? 75.103 25.506 -82.697 1.00 86.25 207 TRP A C 1
ATOM 1661 O O . TRP A 1 207 ? 75.867 25.893 -83.580 1.00 86.25 207 TRP A O 1
ATOM 1671 N N . ARG A 1 208 ? 74.876 26.240 -81.604 1.00 81.69 208 ARG A N 1
ATOM 1672 C CA . ARG A 1 208 ? 75.473 27.553 -81.321 1.00 81.69 208 ARG A CA 1
ATOM 1673 C C . ARG A 1 208 ? 76.985 27.471 -81.141 1.00 81.69 208 ARG A C 1
ATOM 1675 O O . ARG A 1 208 ? 77.643 28.450 -81.463 1.00 81.69 208 ARG A O 1
ATOM 1682 N N . TRP A 1 209 ? 77.519 26.360 -80.635 1.00 79.88 209 TRP A N 1
ATOM 1683 C CA . TRP A 1 209 ? 78.953 26.129 -80.433 1.00 79.88 209 TRP A CA 1
ATOM 1684 C C . TRP A 1 209 ? 79.648 25.597 -81.693 1.00 79.88 209 TRP A C 1
ATOM 1686 O O . TRP A 1 209 ? 80.795 25.942 -81.957 1.00 79.88 209 TRP A O 1
ATOM 1696 N N . ILE A 1 210 ? 78.935 24.845 -82.534 1.00 74.12 210 ILE A N 1
ATOM 1697 C CA . ILE A 1 210 ? 79.405 24.437 -83.865 1.00 74.12 210 ILE A CA 1
ATOM 1698 C C . ILE A 1 210 ? 79.445 25.625 -84.834 1.00 74.12 210 ILE A C 1
ATOM 1700 O O . ILE A 1 210 ? 80.383 25.741 -85.622 1.00 74.12 210 ILE A O 1
ATOM 1704 N N . ARG A 1 211 ? 78.481 26.553 -84.751 1.00 68.44 211 ARG A N 1
ATOM 1705 C CA . ARG A 1 211 ? 78.431 27.745 -85.615 1.00 68.44 211 ARG A CA 1
ATOM 1706 C C . ARG A 1 211 ? 79.746 28.563 -85.648 1.00 68.44 211 ARG A C 1
ATOM 1708 O O . ARG A 1 211 ? 80.208 28.838 -86.751 1.00 68.44 211 ARG A O 1
ATOM 1715 N N . PRO A 1 212 ? 80.410 28.904 -84.522 1.00 65.25 212 PRO A N 1
ATOM 1716 C CA . PRO A 1 212 ? 81.674 29.649 -84.531 1.00 65.25 212 PRO A CA 1
ATOM 1717 C C . PRO A 1 212 ? 82.898 28.828 -84.971 1.00 65.25 212 PRO A C 1
ATOM 1719 O O . PRO A 1 212 ? 83.937 29.414 -85.267 1.00 65.25 212 PRO A O 1
ATOM 1722 N N . LEU A 1 213 ? 82.818 27.492 -85.030 1.00 61.22 213 LEU A N 1
ATOM 1723 C CA . LEU A 1 213 ? 83.896 26.657 -85.583 1.00 61.22 213 LEU A CA 1
ATOM 1724 C C . LEU A 1 213 ? 83.882 26.636 -87.117 1.00 61.22 213 LEU A C 1
ATOM 1726 O O . LEU A 1 213 ? 84.937 26.479 -87.730 1.00 61.22 213 LEU A O 1
ATOM 1730 N N . ILE A 1 214 ? 82.714 26.839 -87.733 1.00 61.19 214 ILE A N 1
ATOM 1731 C CA . ILE A 1 214 ? 82.569 26.905 -89.193 1.00 61.19 214 ILE A CA 1
ATOM 1732 C C . ILE A 1 214 ? 83.042 28.270 -89.726 1.00 61.19 214 ILE A C 1
ATOM 1734 O O . ILE A 1 214 ? 83.687 28.317 -90.768 1.00 61.19 214 ILE A O 1
ATOM 1738 N N . GLU A 1 215 ? 82.843 29.361 -88.979 1.00 60.09 215 GLU A N 1
ATOM 1739 C CA . GLU A 1 215 ? 83.329 30.703 -89.362 1.00 60.09 215 GLU A CA 1
ATOM 1740 C C . GLU A 1 215 ? 84.847 30.898 -89.216 1.00 60.09 215 GLU A C 1
ATOM 1742 O O . GLU A 1 215 ? 85.394 31.805 -89.825 1.00 60.09 215 GLU A O 1
ATOM 1747 N N . LYS A 1 216 ? 85.567 30.053 -88.462 1.00 55.78 216 LYS A N 1
ATOM 1748 C CA . LYS A 1 216 ? 87.046 30.109 -88.407 1.00 55.78 216 LYS A CA 1
ATOM 1749 C C . LYS A 1 216 ? 87.745 29.351 -89.544 1.00 55.78 216 LYS A C 1
ATOM 1751 O O . LYS A 1 216 ? 88.974 29.314 -89.577 1.00 55.78 216 LYS A O 1
ATOM 1756 N N . LYS A 1 217 ? 86.986 28.704 -90.433 1.00 55.09 217 LYS A N 1
ATOM 1757 C CA . LYS A 1 217 ? 87.504 27.947 -91.587 1.00 55.09 217 LYS A CA 1
ATOM 1758 C C . LYS A 1 217 ? 87.035 28.492 -92.945 1.00 55.09 217 LYS A C 1
ATOM 1760 O O . LYS A 1 217 ? 87.364 27.872 -93.955 1.00 55.09 217 LYS A O 1
ATOM 1765 N N . ALA A 1 218 ? 86.320 29.617 -92.963 1.00 49.41 218 ALA A N 1
ATOM 1766 C CA . ALA A 1 218 ? 86.087 30.446 -94.147 1.00 49.41 218 ALA A CA 1
ATOM 1767 C C . ALA A 1 218 ? 86.940 31.715 -94.036 1.00 49.41 218 ALA A C 1
ATOM 1769 O O . ALA A 1 218 ? 87.442 32.167 -95.086 1.00 49.41 218 ALA A O 1
#